Protein AF-0000000077547578 (afdb_homodimer)

Radius of gyration: 17.21 Å; Cα contacts (8 Å, |Δi|>4): 423; chains: 2; bounding box: 28×48×41 Å

Structure (mmCIF, N/CA/C/O backbone):
data_AF-0000000077547578-model_v1
#
loop_
_entity.id
_entity.type
_entity.pdbx_description
1 polymer 'Ubiquitin-related modifier 1 homolog'
#
loop_
_atom_site.group_PDB
_atom_site.id
_atom_site.type_symbol
_atom_site.label_atom_id
_atom_site.label_alt_id
_atom_site.label_comp_id
_atom_site.label_asym_id
_atom_site.label_entity_id
_atom_site.label_seq_id
_atom_site.pdbx_PDB_ins_code
_atom_site.Cartn_x
_atom_site.Cartn_y
_atom_site.Cartn_z
_atom_site.occupancy
_atom_site.B_iso_or_equiv
_atom_site.auth_seq_id
_atom_site.auth_comp_id
_atom_site.auth_asym_id
_atom_site.auth_atom_id
_atom_site.pdbx_PDB_model_num
ATOM 1 N N . MET A 1 1 ? 1.744 -12.531 -23.547 1 77.38 1 MET A N 1
ATOM 2 C CA . MET A 1 1 ? 2.514 -12.828 -22.344 1 77.38 1 MET A CA 1
ATOM 3 C C . MET A 1 1 ? 2.986 -11.547 -21.672 1 77.38 1 MET A C 1
ATOM 5 O O . MET A 1 1 ? 4.062 -11.039 -21.984 1 77.38 1 MET A O 1
ATOM 9 N N . PRO A 1 2 ? 2.086 -11.078 -20.781 1 87.62 2 PRO A N 1
ATOM 10 C CA . PRO A 1 2 ? 2.477 -9.758 -20.297 1 87.62 2 PRO A CA 1
ATOM 11 C C . PRO A 1 2 ? 3.664 -9.812 -19.328 1 87.62 2 PRO A C 1
ATOM 13 O O . PRO A 1 2 ? 3.768 -10.75 -18.531 1 87.62 2 PRO A O 1
ATOM 16 N N . ASN A 1 3 ? 4.543 -8.867 -19.453 1 95.62 3 ASN A N 1
ATOM 17 C CA . ASN A 1 3 ? 5.547 -8.562 -18.453 1 95.62 3 ASN A CA 1
ATOM 18 C C . ASN A 1 3 ? 4.961 -7.738 -17.297 1 95.62 3 ASN A C 1
ATOM 20 O O . ASN A 1 3 ? 4.406 -6.66 -17.531 1 95.62 3 ASN A O 1
ATOM 24 N N . LEU A 1 4 ? 4.949 -8.367 -16.141 1 98.44 4 LEU A N 1
ATOM 25 C CA . LEU A 1 4 ? 4.371 -7.715 -14.977 1 98.44 4 LEU A CA 1
ATOM 26 C C . LEU A 1 4 ? 5.449 -7.383 -13.945 1 98.44 4 LEU A C 1
ATOM 28 O O . LEU A 1 4 ? 6.453 -8.094 -13.844 1 98.44 4 LEU A O 1
ATOM 32 N N . ARG A 1 5 ? 5.25 -6.281 -13.328 1 98.56 5 ARG A N 1
ATOM 33 C CA . ARG A 1 5 ? 6.066 -5.926 -12.172 1 98.56 5 ARG A CA 1
ATOM 34 C C . ARG A 1 5 ? 5.309 -6.172 -10.867 1 98.56 5 ARG A C 1
ATOM 36 O O . ARG A 1 5 ? 4.246 -5.594 -10.641 1 98.56 5 ARG A O 1
ATOM 43 N N . LEU A 1 6 ? 5.824 -7.094 -9.992 1 98.81 6 LEU A N 1
ATOM 44 C CA . LEU A 1 6 ? 5.199 -7.434 -8.719 1 98.81 6 LEU A CA 1
ATOM 45 C C . LEU A 1 6 ? 5.953 -6.797 -7.559 1 98.81 6 LEU A C 1
ATOM 47 O O . LEU A 1 6 ? 7.18 -6.871 -7.492 1 98.81 6 LEU A O 1
ATOM 51 N N . LEU A 1 7 ? 5.219 -6.113 -6.727 1 98 7 LEU A N 1
ATOM 52 C CA . LEU A 1 7 ? 5.781 -5.516 -5.52 1 98 7 LEU A CA 1
ATOM 53 C C . LEU A 1 7 ? 5.207 -6.172 -4.27 1 98 7 LEU A C 1
ATOM 55 O O . LEU A 1 7 ? 3.988 -6.332 -4.148 1 98 7 LEU A O 1
ATOM 59 N N . PHE A 1 8 ? 6.09 -6.609 -3.393 1 97.44 8 PHE A N 1
ATOM 60 C CA . PHE A 1 8 ? 5.707 -7.164 -2.1 1 97.44 8 PHE A CA 1
ATOM 61 C C . PHE A 1 8 ? 6.195 -6.277 -0.962 1 97.44 8 PHE A C 1
ATOM 63 O O . PHE A 1 8 ? 7.367 -5.902 -0.917 1 97.44 8 PHE A O 1
ATOM 70 N N . SER A 1 9 ? 5.234 -5.898 -0.066 1 95.88 9 SER A N 1
ATOM 71 C CA . SER A 1 9 ? 5.562 -5.02 1.051 1 95.88 9 SER A CA 1
ATOM 72 C C . SER A 1 9 ? 4.805 -5.422 2.312 1 95.88 9 SER A C 1
ATOM 74 O O . SER A 1 9 ? 4.102 -6.43 2.324 1 95.88 9 SER A O 1
ATOM 76 N N . GLY A 1 10 ? 5.148 -4.734 3.43 1 95.81 10 GLY A N 1
ATOM 77 C CA . GLY A 1 10 ? 4.504 -5.039 4.699 1 95.81 10 GLY A CA 1
ATOM 78 C C . GLY A 1 10 ? 4.992 -6.336 5.32 1 95.81 10 GLY A C 1
ATOM 79 O O . GLY A 1 10 ? 4.273 -6.969 6.09 1 95.81 10 GLY A O 1
ATOM 80 N N . GLY A 1 11 ? 6.074 -6.785 4.832 1 93.94 11 GLY A N 1
ATOM 81 C CA . GLY A 1 11 ? 6.648 -8.023 5.336 1 93.94 11 GLY A CA 1
ATOM 82 C C . GLY A 1 11 ? 6.355 -9.227 4.461 1 93.94 11 GLY A C 1
ATOM 83 O O . GLY A 1 11 ? 6.922 -10.297 4.66 1 93.94 11 GLY A O 1
ATOM 84 N N . SER A 1 12 ? 5.523 -9.086 3.443 1 94.75 12 SER A N 1
ATOM 85 C CA . SER A 1 12 ? 5.156 -10.211 2.588 1 94.75 12 SER A CA 1
ATOM 86 C C . SER A 1 12 ? 6.324 -10.648 1.714 1 94.75 12 SER A C 1
ATOM 88 O O . SER A 1 12 ? 6.352 -11.781 1.226 1 94.75 12 SER A O 1
ATOM 90 N N . GLU A 1 13 ? 7.301 -9.797 1.524 1 95.88 13 GLU A N 1
ATOM 91 C CA . GLU A 1 13 ? 8.453 -10.117 0.684 1 95.88 13 GLU A CA 1
ATOM 92 C C . GLU A 1 13 ? 9.219 -11.312 1.237 1 95.88 13 GLU A C 1
ATOM 94 O O . GLU A 1 13 ? 9.906 -12.016 0.491 1 95.88 13 GLU A O 1
ATOM 99 N N . ALA A 1 14 ? 9.102 -11.547 2.564 1 94.19 14 ALA A N 1
ATOM 100 C CA . ALA A 1 14 ? 9.805 -12.656 3.201 1 94.19 14 ALA A CA 1
ATOM 101 C C . ALA A 1 14 ? 9.359 -13.992 2.609 1 94.19 14 ALA A C 1
ATOM 103 O O . ALA A 1 14 ? 10.125 -14.961 2.605 1 94.19 14 ALA A O 1
ATOM 104 N N . LEU A 1 15 ? 8.148 -14 2.057 1 95.56 15 LEU A N 1
ATOM 105 C CA . LEU A 1 15 ? 7.605 -15.227 1.475 1 95.56 15 LEU A CA 1
ATOM 106 C C . LEU A 1 15 ? 8.164 -15.453 0.074 1 95.56 15 LEU A C 1
ATOM 108 O O . LEU A 1 15 ? 8.062 -16.562 -0.463 1 95.56 15 LEU A O 1
ATOM 112 N N . PHE A 1 16 ? 8.727 -14.367 -0.496 1 96.88 16 PHE A N 1
ATOM 113 C CA . PHE A 1 16 ? 9.07 -14.422 -1.912 1 96.88 16 PHE A CA 1
ATOM 114 C C . PHE A 1 16 ? 10.539 -14.07 -2.123 1 96.88 16 PHE A C 1
ATOM 116 O O . PHE A 1 16 ? 10.875 -13.266 -2.996 1 96.88 16 PHE A O 1
ATOM 123 N N . GLY A 1 17 ? 11.383 -14.711 -1.337 1 94.69 17 GLY A N 1
ATOM 124 C CA . GLY A 1 17 ? 12.828 -14.594 -1.478 1 94.69 17 GLY A CA 1
ATOM 125 C C . GLY A 1 17 ? 13.383 -13.312 -0.892 1 94.69 17 GLY A C 1
ATOM 126 O O . GLY A 1 17 ? 14.461 -12.867 -1.274 1 94.69 17 GLY A O 1
ATOM 127 N N . ASP A 1 18 ? 12.633 -12.609 -0.078 1 93.94 18 ASP A N 1
ATOM 128 C CA . ASP A 1 18 ? 12.992 -11.359 0.584 1 93.94 18 ASP A CA 1
ATOM 129 C C . ASP A 1 18 ? 13.273 -10.258 -0.437 1 93.94 18 ASP A C 1
ATOM 131 O O . ASP A 1 18 ? 14.148 -9.414 -0.223 1 93.94 18 ASP A O 1
ATOM 135 N N . LYS A 1 19 ? 12.695 -10.445 -1.551 1 95.38 19 LYS A N 1
ATOM 136 C CA . LYS A 1 19 ? 12.781 -9.438 -2.605 1 95.38 19 LYS A CA 1
ATOM 137 C C . LYS A 1 19 ? 11.508 -8.602 -2.672 1 95.38 19 LYS A C 1
ATOM 139 O O . LYS A 1 19 ? 10.398 -9.148 -2.707 1 95.38 19 LYS A O 1
ATOM 144 N N . LYS A 1 20 ? 11.68 -7.344 -2.746 1 95.56 20 LYS A N 1
ATOM 145 C CA . LYS A 1 20 ? 10.539 -6.434 -2.768 1 95.56 20 LYS A CA 1
ATOM 146 C C . LYS A 1 20 ? 9.898 -6.383 -4.152 1 95.56 20 LYS A C 1
ATOM 148 O O . LYS A 1 20 ? 8.711 -6.086 -4.289 1 95.56 20 LYS A O 1
ATOM 153 N N . GLU A 1 21 ? 10.742 -6.672 -5.164 1 98 21 GLU A N 1
ATOM 154 C CA . GLU A 1 21 ? 10.266 -6.516 -6.531 1 98 21 GLU A CA 1
ATOM 155 C C . GLU A 1 21 ? 10.602 -7.738 -7.379 1 98 21 GLU A C 1
ATOM 157 O O . GLU A 1 21 ? 11.703 -8.281 -7.277 1 98 21 GLU A O 1
ATOM 162 N N . HIS A 1 22 ? 9.648 -8.156 -8.195 1 98.25 22 HIS A N 1
ATOM 163 C CA . HIS A 1 22 ? 9.828 -9.211 -9.195 1 98.25 22 HIS A CA 1
ATOM 164 C C . HIS A 1 22 ? 9.289 -8.781 -10.555 1 98.25 22 HIS A C 1
ATOM 166 O O . HIS A 1 22 ? 8.148 -8.328 -10.656 1 98.25 22 HIS A 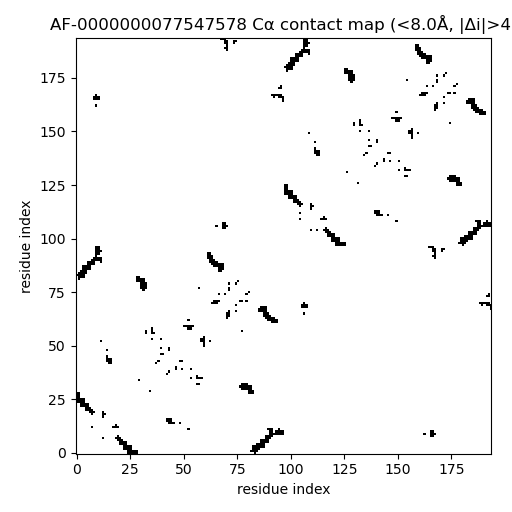O 1
ATOM 172 N N . VAL A 1 23 ? 10.125 -8.859 -11.562 1 97.94 23 VAL A N 1
ATOM 173 C CA . VAL A 1 23 ? 9.641 -8.711 -12.93 1 97.94 23 VAL A CA 1
ATOM 174 C C . VAL A 1 23 ? 9.406 -10.086 -13.547 1 97.94 23 VAL A C 1
ATOM 176 O O . VAL A 1 23 ? 10.328 -10.906 -13.617 1 97.94 23 VAL A O 1
ATOM 179 N N . VAL A 1 24 ? 8.188 -10.297 -13.945 1 97.56 24 VAL A N 1
ATOM 180 C CA . VAL A 1 24 ? 7.848 -11.641 -14.398 1 97.56 24 VAL A CA 1
ATOM 181 C C . VAL A 1 24 ? 7.141 -11.57 -15.75 1 97.56 24 VAL A C 1
ATOM 183 O O . VAL A 1 24 ? 6.594 -10.523 -16.109 1 97.56 24 VAL A O 1
ATOM 186 N N . ASN A 1 25 ? 7.234 -12.664 -16.422 1 96 25 ASN A N 1
ATOM 187 C CA . ASN A 1 25 ? 6.512 -12.875 -17.672 1 96 25 ASN A CA 1
ATOM 188 C C . ASN A 1 25 ? 5.531 -14.039 -17.562 1 96 25 ASN A C 1
ATOM 190 O O . ASN A 1 25 ? 5.926 -15.164 -17.25 1 96 25 ASN A O 1
ATOM 194 N N . ILE A 1 26 ? 4.277 -13.695 -17.734 1 95.12 26 ILE A N 1
ATOM 195 C CA . ILE A 1 26 ? 3.268 -14.742 -17.594 1 95.12 26 ILE A CA 1
ATOM 196 C C . ILE A 1 26 ? 2.521 -14.922 -18.906 1 95.12 26 ILE A C 1
ATOM 198 O O . ILE A 1 26 ? 2.084 -13.945 -19.516 1 95.12 26 ILE A O 1
ATOM 202 N N . ASP A 1 27 ? 2.316 -16.078 -19.266 1 89.19 27 ASP A N 1
ATOM 203 C CA . ASP A 1 27 ? 1.748 -16.391 -20.578 1 89.19 27 ASP A CA 1
ATOM 204 C C . ASP A 1 27 ? 0.238 -16.172 -20.578 1 89.19 27 ASP A C 1
ATOM 206 O O . ASP A 1 27 ? -0.447 -16.469 -19.609 1 89.19 27 ASP A O 1
ATOM 210 N N . GLY A 1 28 ? -0.283 -15.633 -21.672 1 89.38 28 GLY A N 1
ATOM 211 C CA . GLY A 1 28 ? -1.712 -15.586 -21.953 1 89.38 28 GLY A CA 1
ATOM 212 C C . GLY A 1 28 ? -2.398 -14.383 -21.328 1 89.38 28 GLY A C 1
ATOM 213 O O . GLY A 1 28 ? -1.747 -13.391 -21 1 89.38 28 GLY A O 1
ATOM 214 N N . ASN A 1 29 ? -3.73 -14.414 -21.453 1 92.19 29 ASN A N 1
ATOM 215 C CA . ASN A 1 29 ? -4.574 -13.453 -20.75 1 92.19 29 ASN A CA 1
ATOM 216 C C . ASN A 1 29 ? -4.691 -13.797 -19.266 1 92.19 29 ASN A C 1
ATOM 218 O O . ASN A 1 29 ? -5.254 -14.836 -18.906 1 92.19 29 ASN A O 1
ATOM 222 N N . VAL A 1 30 ? -4.191 -12.914 -18.484 1 96.44 30 VAL A N 1
ATOM 223 C CA . VAL A 1 30 ? -4.035 -13.219 -17.062 1 96.44 30 VAL A CA 1
ATOM 224 C C . VAL A 1 30 ? -4.867 -12.242 -16.234 1 96.44 30 VAL A C 1
ATOM 226 O O . VAL A 1 30 ? -4.887 -11.039 -16.516 1 96.44 30 VAL A O 1
ATOM 229 N N . THR A 1 31 ? -5.613 -12.781 -15.266 1 98.25 31 THR A N 1
ATOM 230 C CA . THR A 1 31 ? -6.324 -11.969 -14.289 1 98.25 31 THR A CA 1
ATOM 231 C C . THR A 1 31 ? -5.566 -11.93 -12.961 1 98.25 31 THR A C 1
ATOM 233 O O . THR A 1 31 ? -4.578 -12.648 -12.789 1 98.25 31 THR A O 1
ATOM 236 N N . VAL A 1 32 ? -6.039 -11.117 -12.078 1 98.56 32 VAL A N 1
ATOM 237 C CA . VAL A 1 32 ? -5.449 -11.094 -10.742 1 98.56 32 VAL A CA 1
ATOM 238 C C . VAL A 1 32 ? -5.562 -12.477 -10.102 1 98.56 32 VAL A C 1
ATOM 240 O O . VAL A 1 32 ? -4.633 -12.938 -9.438 1 98.56 32 VAL A O 1
ATOM 243 N N . LYS A 1 33 ? -6.719 -13.094 -10.344 1 98.31 33 LYS A N 1
ATOM 244 C CA . LYS A 1 33 ? -6.902 -14.453 -9.836 1 98.31 33 LYS A CA 1
ATOM 245 C C . LYS A 1 33 ? -5.812 -15.391 -10.359 1 98.31 33 LYS A C 1
ATOM 247 O O . LYS A 1 33 ? -5.191 -16.125 -9.586 1 98.31 33 LYS A O 1
ATOM 252 N N . ASP A 1 34 ? -5.586 -15.352 -11.664 1 97.88 34 ASP A N 1
ATOM 253 C CA . ASP A 1 34 ? -4.551 -16.172 -12.281 1 97.88 34 ASP A CA 1
ATOM 254 C C . ASP A 1 34 ? -3.172 -15.836 -11.719 1 97.88 34 ASP A C 1
ATOM 256 O O . ASP A 1 34 ? -2.35 -16.734 -11.5 1 97.88 34 ASP A O 1
ATOM 260 N N . LEU A 1 35 ? -2.918 -14.578 -11.508 1 98.44 35 LEU A N 1
ATOM 261 C CA . LEU A 1 35 ? -1.628 -14.133 -10.992 1 98.44 35 LEU A CA 1
ATOM 262 C C . LEU A 1 35 ? -1.385 -14.672 -9.594 1 98.44 35 LEU A C 1
ATOM 264 O O . LEU A 1 35 ? -0.285 -15.133 -9.281 1 98.44 35 LEU A O 1
ATOM 268 N N . ILE A 1 36 ? -2.398 -14.578 -8.734 1 98.44 36 ILE A N 1
ATOM 269 C CA . ILE A 1 36 ? -2.258 -15.055 -7.363 1 98.44 36 ILE A CA 1
ATOM 270 C C . ILE A 1 36 ? -1.881 -16.531 -7.371 1 98.44 36 ILE A C 1
ATOM 272 O O . ILE A 1 36 ? -0.947 -16.953 -6.68 1 98.44 36 ILE A O 1
ATOM 276 N N . ARG A 1 37 ? -2.551 -17.281 -8.211 1 97.06 37 ARG A N 1
ATOM 277 C CA . ARG A 1 37 ? -2.217 -18.688 -8.344 1 97.06 37 ARG A CA 1
ATOM 278 C C . ARG A 1 37 ? -0.792 -18.875 -8.859 1 97.06 37 ARG A C 1
ATOM 280 O O . ARG A 1 37 ? -0.037 -19.688 -8.328 1 97.06 37 ARG A O 1
ATOM 287 N N . TRP A 1 38 ? -0.456 -18.141 -9.867 1 97.44 38 TRP A N 1
ATOM 288 C C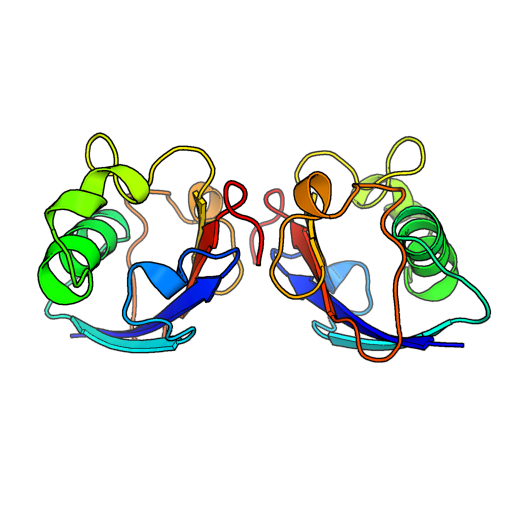A . TRP A 1 38 ? 0.868 -18.234 -10.469 1 97.44 38 TRP A CA 1
ATOM 289 C C . TRP A 1 38 ? 1.956 -17.922 -9.445 1 97.44 38 TRP A C 1
ATOM 291 O O . TRP A 1 38 ? 2.977 -18.609 -9.383 1 97.44 38 TRP A O 1
ATOM 301 N N . VAL A 1 39 ? 1.785 -16.906 -8.625 1 97.81 39 VAL A N 1
ATOM 302 C CA . VAL A 1 39 ? 2.736 -16.469 -7.609 1 97.81 39 VAL A CA 1
ATOM 303 C C . VAL A 1 39 ? 2.982 -17.594 -6.609 1 97.81 39 VAL A C 1
ATOM 305 O O . VAL A 1 39 ? 4.129 -17.891 -6.27 1 97.81 39 VAL A O 1
ATOM 308 N N . VAL A 1 40 ? 1.896 -18.188 -6.184 1 97.38 40 VAL A N 1
ATOM 309 C CA . VAL A 1 40 ? 2.012 -19.297 -5.242 1 97.38 40 VAL A CA 1
ATOM 310 C C . VAL A 1 40 ? 2.777 -20.453 -5.887 1 97.38 40 VAL A C 1
ATOM 312 O O . VAL A 1 40 ? 3.678 -21.031 -5.273 1 97.38 40 VAL A O 1
ATOM 315 N N . ASP A 1 41 ? 2.568 -20.672 -7.16 1 96.69 41 ASP A N 1
ATOM 316 C CA . ASP A 1 41 ? 3.135 -21.828 -7.852 1 96.69 41 ASP A CA 1
ATOM 317 C C . ASP A 1 41 ? 4.594 -21.594 -8.227 1 96.69 41 ASP A C 1
ATOM 319 O O . ASP A 1 41 ? 5.398 -22.516 -8.25 1 96.69 41 ASP A O 1
ATOM 323 N N . ASN A 1 42 ? 4.945 -20.312 -8.414 1 96.62 42 ASN A N 1
ATOM 324 C CA . ASN A 1 42 ? 6.227 -20.094 -9.086 1 96.62 42 ASN A CA 1
ATOM 325 C C . ASN A 1 42 ? 7.184 -19.297 -8.211 1 96.62 42 ASN A C 1
ATOM 327 O O . ASN A 1 42 ? 8.398 -19.422 -8.336 1 96.62 42 ASN A O 1
ATOM 331 N N . LEU A 1 43 ? 6.656 -18.5 -7.309 1 96.75 43 LEU A N 1
ATOM 332 C CA . LEU A 1 43 ? 7.539 -17.578 -6.598 1 96.75 43 LEU A CA 1
ATOM 333 C C . LEU A 1 43 ? 7.668 -17.969 -5.129 1 96.75 43 LEU A C 1
ATOM 335 O O . LEU A 1 43 ? 8.688 -17.688 -4.492 1 96.75 43 LEU A O 1
ATOM 339 N N . LEU A 1 44 ? 6.598 -18.516 -4.59 1 96.69 44 LEU A N 1
ATOM 340 C CA . LEU A 1 44 ? 6.645 -18.906 -3.186 1 96.69 44 LEU A CA 1
ATOM 341 C C . LEU A 1 44 ? 7.695 -19.984 -2.961 1 96.69 44 LEU A C 1
ATOM 343 O O . LEU A 1 44 ? 7.617 -21.062 -3.555 1 96.69 44 LEU A O 1
ATOM 347 N N . GLU A 1 45 ? 8.664 -19.688 -2.184 1 92.88 45 GLU A N 1
ATOM 348 C CA . GLU A 1 45 ? 9.797 -20.594 -2.021 1 92.88 45 GLU A CA 1
ATOM 349 C C . GLU A 1 45 ? 9.422 -21.828 -1.2 1 92.88 45 GLU A C 1
ATOM 351 O O . GLU A 1 45 ? 9.812 -22.938 -1.53 1 92.88 45 GLU A O 1
ATOM 356 N N . ASP A 1 46 ? 8.766 -21.672 -0.156 1 96.06 46 ASP A N 1
ATOM 357 C CA . ASP A 1 46 ? 8.281 -22.734 0.715 1 96.06 46 ASP A CA 1
ATOM 358 C C . ASP A 1 46 ? 6.77 -22.906 0.608 1 96.06 46 ASP A C 1
ATOM 360 O O . ASP A 1 46 ? 6.016 -22.125 1.206 1 96.06 46 ASP A O 1
ATOM 364 N N . LYS A 1 47 ? 6.359 -23.906 -0.121 1 95.38 47 LYS A N 1
ATOM 365 C CA . LYS A 1 47 ? 4.949 -24.125 -0.44 1 95.38 47 LYS A CA 1
ATOM 366 C C . LYS A 1 47 ? 4.125 -24.344 0.826 1 95.38 47 LYS A C 1
ATOM 368 O O . LYS A 1 47 ? 2.922 -24.078 0.839 1 95.38 47 LYS A O 1
ATOM 373 N N . SER A 1 48 ? 4.723 -24.781 1.882 1 96.75 48 SER A N 1
ATOM 374 C CA . SER A 1 48 ? 4.016 -24.984 3.141 1 96.75 48 SER A CA 1
ATOM 375 C C . SER A 1 48 ? 3.545 -23.656 3.73 1 96.75 48 SER A C 1
ATOM 377 O O . SER A 1 48 ? 2.68 -23.641 4.609 1 96.75 48 SER A O 1
ATOM 379 N N . ARG A 1 49 ? 4.059 -22.594 3.23 1 96.5 49 ARG A N 1
ATOM 380 C CA . ARG A 1 49 ? 3.713 -21.266 3.738 1 96.5 49 ARG A CA 1
ATOM 381 C C . ARG A 1 49 ? 2.646 -20.609 2.867 1 96.5 49 ARG A C 1
ATOM 383 O O . ARG A 1 49 ? 2.277 -19.453 3.092 1 96.5 49 ARG A O 1
ATOM 390 N N . ALA A 1 50 ? 2.094 -21.312 1.878 1 97 50 ALA A N 1
ATOM 391 C CA . ALA A 1 50 ? 1.081 -20.781 0.961 1 97 50 ALA A CA 1
ATOM 392 C C . ALA A 1 50 ? -0.102 -20.203 1.727 1 97 50 ALA A C 1
ATOM 394 O O . ALA A 1 50 ? -0.616 -19.141 1.367 1 97 50 ALA A O 1
ATOM 395 N N . PRO A 1 51 ? -0.538 -20.812 2.918 1 96.81 51 PRO A N 1
ATOM 396 C CA . PRO A 1 51 ? -1.692 -20.281 3.645 1 96.81 51 PRO A CA 1
ATOM 397 C C . PRO A 1 51 ? -1.429 -18.906 4.242 1 96.81 51 PRO A C 1
ATOM 399 O O . PRO A 1 51 ? -2.367 -18.219 4.652 1 96.81 51 PRO A O 1
ATOM 402 N N . LEU A 1 52 ? -0.224 -18.453 4.328 1 95.69 52 LEU A N 1
ATOM 403 C CA . LEU A 1 52 ? 0.111 -17.141 4.844 1 95.69 52 LEU A CA 1
ATOM 404 C C . LEU A 1 52 ? -0.145 -16.062 3.791 1 95.69 52 LEU A C 1
ATOM 406 O O . LEU A 1 52 ? -0.185 -14.875 4.109 1 95.69 52 LEU A O 1
ATOM 410 N N . PHE A 1 53 ? -0.333 -16.547 2.537 1 97.44 53 PHE A N 1
ATOM 411 C CA . PHE A 1 53 ? -0.511 -15.602 1.437 1 97.44 53 PHE A CA 1
ATOM 412 C C . PHE A 1 53 ? -1.885 -15.766 0.798 1 97.44 53 PHE A C 1
ATOM 414 O O . PHE A 1 53 ? -2.568 -14.781 0.514 1 97.44 53 PHE A O 1
ATOM 421 N N . GLU A 1 54 ? -2.258 -16.984 0.615 1 97.81 54 GLU A N 1
ATOM 422 C CA . GLU A 1 54 ? -3.443 -17.281 -0.182 1 97.81 54 GLU A CA 1
ATOM 423 C C . GLU A 1 54 ? -4.477 -18.047 0.637 1 97.81 54 GLU A C 1
ATOM 425 O O . GLU A 1 54 ? -4.129 -18.938 1.422 1 97.81 54 GLU A O 1
ATOM 430 N N . ASP A 1 55 ? -5.734 -17.688 0.5 1 97.12 55 ASP A N 1
ATOM 431 C CA . ASP A 1 55 ? -6.871 -18.375 1.115 1 97.12 55 ASP A CA 1
ATOM 432 C C . ASP A 1 55 ? -8.07 -18.391 0.171 1 97.12 55 ASP A C 1
ATOM 434 O O . ASP A 1 55 ? -8.531 -17.344 -0.283 1 97.12 55 ASP A O 1
ATOM 438 N N . ASN A 1 56 ? -8.531 -19.656 -0.167 1 96 56 ASN A N 1
ATOM 439 C CA . ASN A 1 56 ? -9.727 -19.859 -0.975 1 96 56 ASN A CA 1
ATOM 440 C C . ASN A 1 56 ? -9.602 -19.188 -2.338 1 96 56 ASN A C 1
ATOM 442 O O . ASN A 1 56 ? -10.516 -18.484 -2.77 1 96 56 ASN A O 1
ATOM 446 N N . GLY A 1 57 ? -8.484 -19.359 -2.914 1 95.56 57 GLY A N 1
ATOM 447 C CA . GLY A 1 57 ? -8.273 -18.922 -4.281 1 95.56 57 GLY A CA 1
ATO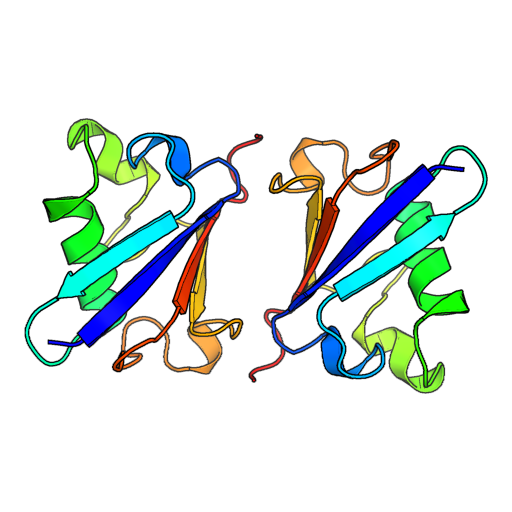M 448 C C . GLY A 1 57 ? -7.945 -17.438 -4.391 1 95.56 57 GLY A C 1
ATOM 449 O O . GLY A 1 57 ? -7.848 -16.891 -5.492 1 95.56 57 GLY A O 1
ATOM 450 N N . THR A 1 58 ? -7.875 -16.75 -3.275 1 97.94 58 THR A N 1
ATOM 451 C CA . THR A 1 58 ? -7.504 -15.336 -3.248 1 97.94 58 THR A CA 1
ATOM 452 C C . THR A 1 58 ? -6.52 -15.062 -2.115 1 97.94 58 THR A C 1
ATOM 454 O O . THR A 1 58 ? -6.141 -15.977 -1.377 1 97.94 58 THR A O 1
ATOM 457 N N . VAL A 1 59 ? -6.02 -13.828 -2.045 1 98.12 59 VAL A N 1
ATOM 458 C CA . VAL A 1 59 ? -5.105 -13.484 -0.964 1 98.12 59 VAL A CA 1
ATOM 459 C C . VAL A 1 59 ? -5.836 -13.547 0.375 1 98.12 59 VAL A C 1
ATOM 461 O O . VAL A 1 59 ? -7.047 -13.328 0.438 1 98.12 59 VAL A O 1
ATOM 464 N N . ARG A 1 60 ? -5.07 -13.883 1.372 1 97 60 ARG A N 1
ATOM 465 C CA . ARG A 1 60 ? -5.668 -13.914 2.703 1 97 60 ARG A CA 1
ATOM 466 C C . ARG A 1 60 ? -6.051 -12.508 3.164 1 97 60 ARG A C 1
ATOM 468 O O . ARG A 1 60 ? -5.434 -11.523 2.746 1 97 60 ARG A O 1
ATOM 475 N N . PRO A 1 61 ? -7.074 -12.438 4.082 1 95.5 61 PRO A N 1
ATOM 476 C CA . PRO A 1 61 ? -7.359 -11.141 4.703 1 95.5 61 PRO A CA 1
ATOM 477 C C . PRO A 1 61 ? -6.113 -10.484 5.289 1 95.5 61 PRO A C 1
ATOM 479 O O . PRO A 1 61 ? -5.262 -11.164 5.867 1 95.5 61 PRO A O 1
ATOM 482 N N . GLY A 1 62 ? -5.992 -9.227 5.09 1 95.69 62 GLY A N 1
ATOM 483 C CA . GLY A 1 62 ? -4.848 -8.484 5.582 1 95.69 62 GLY A CA 1
ATOM 484 C C . GLY A 1 62 ? -3.826 -8.172 4.504 1 95.69 62 GLY A C 1
ATOM 485 O O . GLY A 1 62 ? -2.885 -7.414 4.734 1 95.69 62 GLY A O 1
ATOM 486 N N . ILE A 1 63 ? -3.996 -8.758 3.395 1 97.38 63 ILE A N 1
ATOM 487 C CA . ILE A 1 63 ? -3.156 -8.422 2.25 1 97.38 63 ILE A CA 1
ATOM 488 C C . ILE A 1 63 ? -3.947 -7.566 1.263 1 97.38 63 ILE A C 1
ATOM 490 O O . ILE A 1 63 ? -4.953 -8.016 0.71 1 97.38 63 ILE A O 1
ATOM 494 N N . LEU A 1 64 ? -3.475 -6.348 1.061 1 97 64 LEU A N 1
ATOM 495 C CA . LEU A 1 64 ? -4.055 -5.438 0.079 1 97 64 LEU A CA 1
ATOM 496 C C . LEU A 1 64 ? -3.43 -5.648 -1.296 1 97 64 LEU A C 1
ATOM 498 O O . LEU A 1 64 ? -2.217 -5.832 -1.409 1 97 64 LEU A O 1
ATOM 502 N N . VAL A 1 65 ? -4.258 -5.594 -2.312 1 98.06 65 VAL A N 1
ATOM 503 C CA . VAL A 1 65 ? -3.781 -5.738 -3.684 1 98.06 65 VAL A CA 1
ATOM 504 C C . VAL A 1 65 ? -4.09 -4.469 -4.477 1 98.06 65 VAL A C 1
ATOM 506 O O . VAL A 1 65 ? -5.223 -3.982 -4.461 1 98.06 65 VAL A O 1
ATOM 509 N N . MET A 1 66 ? -3.082 -3.928 -5.09 1 97.81 66 MET A N 1
ATOM 510 C CA . MET A 1 66 ? -3.229 -2.748 -5.938 1 97.81 66 MET A CA 1
ATOM 511 C C . MET A 1 66 ? -2.758 -3.037 -7.359 1 97.81 66 MET A C 1
ATOM 513 O O . MET A 1 66 ? -1.725 -3.68 -7.559 1 97.81 66 MET A O 1
ATOM 517 N N . VAL A 1 67 ? -3.514 -2.66 -8.344 1 97.88 67 VAL A N 1
ATOM 518 C CA . VAL A 1 67 ? -3.113 -2.725 -9.742 1 97.88 67 VAL A CA 1
ATOM 519 C C . VAL A 1 67 ? -2.854 -1.316 -10.273 1 97.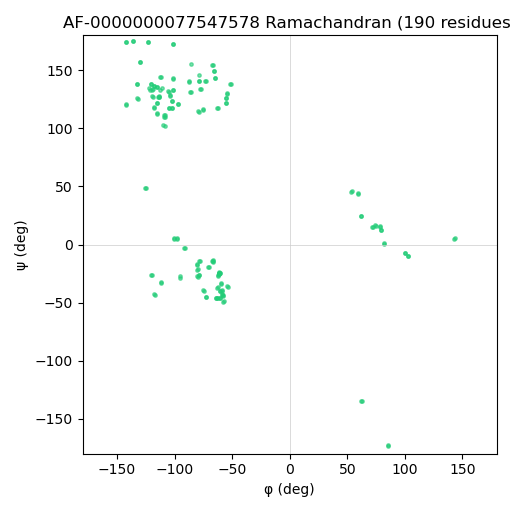88 67 VAL A C 1
ATOM 521 O O . VAL A 1 67 ? -3.781 -0.518 -10.414 1 97.88 67 VAL A O 1
ATOM 524 N N . ASN A 1 68 ? -1.6 -0.972 -10.531 1 96.19 68 ASN A N 1
ATOM 525 C CA . ASN A 1 68 ? -1.169 0.36 -10.945 1 96.19 68 ASN A CA 1
ATOM 526 C C . ASN A 1 68 ? -1.644 1.43 -9.969 1 96.19 68 ASN A C 1
ATOM 528 O O . ASN A 1 68 ? -2.225 2.438 -10.375 1 96.19 68 ASN A O 1
ATOM 532 N N . ASP A 1 69 ? -1.447 1.104 -8.688 1 94.5 69 ASP A N 1
ATOM 533 C CA . ASP A 1 69 ? -1.69 2.02 -7.578 1 94.5 69 ASP A CA 1
ATOM 534 C C . ASP A 1 69 ? -3.188 2.24 -7.367 1 94.5 69 ASP A C 1
ATOM 536 O O . ASP A 1 69 ? -3.596 3.26 -6.805 1 94.5 69 ASP A O 1
ATOM 540 N N . VAL A 1 70 ? -4.004 1.367 -7.977 1 95.31 70 VAL A N 1
ATOM 541 C CA . VAL A 1 70 ? -5.445 1.402 -7.762 1 95.31 70 VAL A CA 1
ATOM 542 C C . VAL A 1 70 ? -5.898 0.119 -7.066 1 95.31 70 VAL A C 1
ATOM 544 O O . VAL A 1 70 ? -5.469 -0.977 -7.438 1 95.31 70 VAL A O 1
ATOM 547 N N . ASP A 1 71 ? -6.777 0.253 -6.027 1 97.06 71 ASP A N 1
ATOM 548 C CA . ASP A 1 71 ? -7.324 -0.915 -5.344 1 97.06 71 ASP A CA 1
ATOM 549 C C . ASP A 1 71 ? -7.98 -1.874 -6.34 1 97.06 71 ASP A C 1
ATOM 551 O O . ASP A 1 71 ? -8.805 -1.461 -7.16 1 97.06 71 ASP A O 1
ATOM 555 N N . TRP A 1 72 ? -7.621 -3.148 -6.25 1 97.25 72 TRP A N 1
ATOM 556 C CA . TRP A 1 72 ? -8.125 -4.121 -7.215 1 97.25 72 TRP A CA 1
ATOM 557 C C . TRP A 1 72 ? -9.641 -4.234 -7.137 1 97.25 72 TRP A C 1
ATOM 559 O O . TRP A 1 72 ? -10.289 -4.602 -8.117 1 97.25 72 TRP A O 1
ATOM 569 N N . GLU A 1 73 ? -10.242 -3.939 -6 1 95.69 73 GLU A N 1
ATOM 570 C CA . GLU A 1 73 ? -11.695 -3.957 -5.883 1 95.69 73 GLU A CA 1
ATOM 571 C C . GLU A 1 73 ? -12.344 -2.977 -6.855 1 95.69 73 GLU A C 1
ATOM 573 O O . GLU A 1 73 ? -13.453 -3.215 -7.344 1 95.69 73 GLU A O 1
ATOM 578 N N . ILE A 1 74 ? -11.703 -1.928 -7.09 1 95.56 74 ILE A N 1
ATOM 579 C CA . ILE A 1 74 ? -12.195 -0.9 -7.996 1 95.56 74 ILE A CA 1
ATOM 580 C C . ILE A 1 74 ? -12.047 -1.368 -9.445 1 95.56 74 ILE A C 1
ATOM 582 O O . ILE A 1 74 ? -12.906 -1.11 -10.281 1 95.56 74 ILE A O 1
ATOM 586 N N . THR A 1 75 ? -10.898 -2.039 -9.758 1 95.75 75 THR A N 1
ATOM 587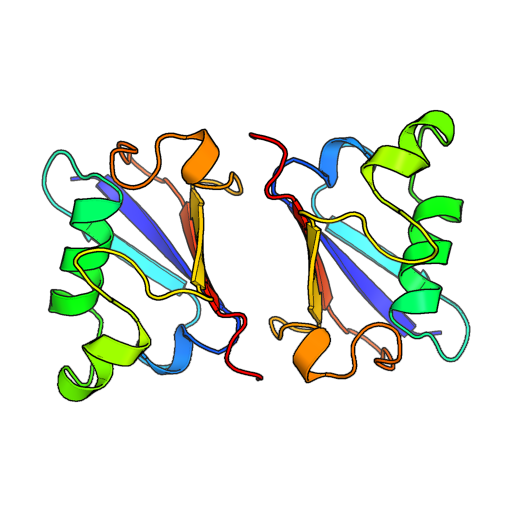 C CA . THR A 1 75 ? -10.594 -2.418 -11.133 1 95.75 75 THR A CA 1
ATOM 588 C C . THR A 1 75 ? -11.359 -3.672 -11.531 1 95.75 75 THR A C 1
ATOM 590 O O . THR A 1 75 ? -11.492 -3.975 -12.719 1 95.75 75 THR A O 1
ATOM 593 N N . GLY A 1 76 ? -11.797 -4.461 -10.547 1 96.25 76 GLY A N 1
ATOM 594 C CA . GLY A 1 76 ? -12.539 -5.664 -10.891 1 96.25 76 GLY A CA 1
ATOM 595 C C . GLY A 1 76 ? -12.227 -6.836 -9.977 1 96.25 76 GLY A C 1
ATOM 596 O O . GLY A 1 76 ? -12.664 -7.961 -10.234 1 96.25 76 GLY A O 1
ATOM 597 N N . GLY A 1 77 ? -11.445 -6.613 -8.977 1 97.25 77 GLY A N 1
ATOM 598 C CA . GLY A 1 77 ? -11.102 -7.684 -8.047 1 97.25 77 GLY A CA 1
ATOM 599 C C . GLY A 1 77 ? -10.344 -8.82 -8.711 1 97.25 77 GLY A C 1
ATOM 600 O O . GLY A 1 77 ? -9.391 -8.586 -9.453 1 97.25 77 GLY A O 1
ATOM 601 N N . LEU A 1 78 ? -10.75 -10.023 -8.406 1 98.19 78 LEU A N 1
ATOM 602 C CA . LEU A 1 78 ? -10.125 -11.234 -8.93 1 98.19 78 LEU A CA 1
ATOM 603 C C . LEU A 1 78 ? -10.227 -11.281 -10.445 1 98.19 78 LEU A C 1
ATOM 605 O O . LEU A 1 78 ? -9.359 -11.852 -11.109 1 98.19 78 LEU A O 1
ATOM 609 N N . SER A 1 79 ? -11.195 -10.609 -11.016 1 98.31 79 SER A N 1
ATOM 610 C CA . SER A 1 79 ? -11.453 -10.688 -12.453 1 98.31 79 SER A CA 1
ATOM 611 C C . SER A 1 79 ? -10.688 -9.602 -13.203 1 98.31 79 SER A C 1
ATOM 613 O O . SER A 1 79 ? -10.727 -9.547 -14.438 1 98.31 79 SER A O 1
ATOM 615 N N . THR A 1 80 ? -10 -8.766 -12.5 1 98.06 80 THR A N 1
ATOM 616 C CA . THR A 1 80 ? -9.227 -7.715 -13.156 1 98.06 80 THR A CA 1
ATOM 617 C C . THR A 1 80 ? -8.266 -8.312 -14.18 1 98.06 80 THR A C 1
ATOM 619 O O . THR A 1 80 ? -7.41 -9.133 -13.828 1 98.06 80 THR A O 1
ATOM 622 N N . ALA A 1 81 ? -8.406 -7.883 -15.438 1 98.12 81 ALA A N 1
ATOM 623 C CA . ALA A 1 81 ? -7.477 -8.297 -16.484 1 98.12 81 ALA A CA 1
ATOM 624 C C . ALA A 1 81 ? -6.164 -7.523 -16.391 1 98.12 81 ALA A C 1
ATOM 626 O O . ALA A 1 81 ? -6.168 -6.305 -16.188 1 98.12 81 ALA A O 1
ATOM 627 N N . LEU A 1 82 ? -5.109 -8.258 -16.484 1 98.31 82 LEU A N 1
ATOM 628 C CA . LEU A 1 82 ? -3.787 -7.645 -16.422 1 98.31 82 LEU A CA 1
ATOM 629 C C . LEU A 1 82 ? -3.182 -7.496 -17.812 1 98.31 82 LEU A C 1
ATOM 631 O O . LEU A 1 82 ? -3.406 -8.336 -18.688 1 98.31 82 LEU A O 1
ATOM 635 N N . LYS A 1 83 ? -2.488 -6.395 -17.984 1 96.94 83 LYS A N 1
ATOM 636 C CA . LYS A 1 83 ? -1.903 -6.078 -19.281 1 96.94 83 LYS A CA 1
ATOM 637 C C . LYS A 1 83 ? -0.394 -5.883 -19.172 1 96.94 83 LYS A C 1
ATOM 639 O O . LYS A 1 83 ? 0.154 -5.848 -18.062 1 96.94 83 LYS A O 1
ATOM 644 N N . GLU A 1 84 ? 0.148 -5.73 -20.312 1 96.81 84 GLU A N 1
ATOM 645 C CA . GLU A 1 84 ? 1.586 -5.508 -20.422 1 96.81 84 GLU A CA 1
ATOM 646 C C . GLU A 1 84 ? 2.021 -4.309 -19.594 1 96.81 84 GLU A C 1
ATOM 648 O O . GLU A 1 84 ? 1.409 -3.24 -19.656 1 96.81 84 GLU A O 1
ATOM 653 N N . ASN A 1 85 ? 3.021 -4.484 -18.688 1 97.06 85 ASN A N 1
ATOM 654 C CA . ASN A 1 85 ? 3.703 -3.457 -17.906 1 97.06 85 ASN A CA 1
ATOM 655 C C . ASN A 1 85 ? 2.867 -3.018 -16.703 1 97.06 85 ASN A C 1
ATOM 657 O O . ASN A 1 85 ? 3.168 -2.006 -16.062 1 97.06 85 ASN A O 1
ATOM 661 N N . ASP A 1 86 ? 1.799 -3.785 -16.391 1 98.19 86 ASP A N 1
ATOM 662 C CA . ASP A 1 86 ? 1.086 -3.484 -15.156 1 98.19 86 ASP A CA 1
ATOM 663 C C . ASP A 1 86 ? 1.97 -3.74 -13.938 1 98.19 86 ASP A C 1
ATOM 665 O O . ASP A 1 86 ? 2.799 -4.652 -13.945 1 98.19 86 ASP A O 1
ATOM 669 N N . GLU A 1 87 ? 1.833 -2.91 -12.938 1 98.25 87 GLU A N 1
ATOM 670 C CA . GLU A 1 87 ? 2.422 -3.115 -11.617 1 98.25 87 GLU A CA 1
ATOM 671 C C . GLU A 1 87 ? 1.378 -3.604 -10.617 1 98.25 87 GLU A C 1
ATOM 673 O O . GLU A 1 87 ? 0.312 -3 -10.484 1 98.25 87 GLU A O 1
ATOM 678 N N . ILE A 1 88 ? 1.605 -4.746 -9.969 1 98.62 88 ILE A N 1
ATOM 679 C CA . ILE A 1 88 ? 0.711 -5.285 -8.945 1 98.62 88 ILE A CA 1
ATOM 680 C C . ILE A 1 88 ? 1.423 -5.305 -7.598 1 98.62 88 ILE A C 1
ATOM 682 O O . ILE A 1 88 ? 2.498 -5.891 -7.465 1 98.62 88 ILE A O 1
ATOM 686 N N . SER A 1 89 ? 0.85 -4.637 -6.625 1 98.19 89 SER A N 1
ATOM 687 C CA . SER A 1 89 ? 1.41 -4.609 -5.277 1 98.19 89 SER A CA 1
ATOM 688 C C . SER A 1 89 ? 0.604 -5.484 -4.324 1 98.19 89 SER A C 1
ATOM 690 O O . SER A 1 89 ? -0.628 -5.43 -4.312 1 98.19 89 SER A O 1
ATOM 692 N N . PHE A 1 90 ? 1.269 -6.273 -3.596 1 98.25 90 PHE A N 1
ATOM 693 C CA . PHE A 1 90 ? 0.732 -7.023 -2.465 1 98.25 90 PHE A CA 1
ATOM 694 C C . PHE A 1 90 ? 1.269 -6.473 -1.148 1 98.25 90 PHE A C 1
ATOM 696 O O . PHE A 1 90 ? 2.453 -6.625 -0.843 1 98.25 90 PHE A O 1
ATOM 703 N N . ILE A 1 91 ? 0.407 -5.867 -0.378 1 97.12 91 ILE A N 1
ATOM 704 C CA . ILE A 1 91 ? 0.811 -5.18 0.844 1 97.12 91 ILE A CA 1
ATOM 705 C C . ILE A 1 91 ? 0.205 -5.887 2.057 1 97.12 91 ILE A C 1
ATOM 707 O O . ILE A 1 91 ? -1.012 -5.855 2.256 1 97.12 91 ILE A O 1
ATOM 711 N N . SER A 1 92 ? 1.03 -6.48 2.861 1 97.12 92 SER A N 1
ATOM 712 C CA . SER A 1 92 ? 0.549 -7.168 4.055 1 97.12 92 SER A CA 1
ATOM 713 C C . SER A 1 92 ? 0.418 -6.203 5.23 1 97.12 92 SER A C 1
ATOM 715 O O . SER A 1 92 ? 1.317 -5.398 5.48 1 97.12 92 SER A O 1
ATOM 717 N N . THR A 1 93 ? -0.709 -6.238 5.898 1 95.5 93 THR A N 1
ATOM 718 C CA . THR A 1 93 ? -0.896 -5.438 7.105 1 95.5 93 THR A CA 1
ATOM 719 C C . THR A 1 93 ? -0.724 -6.297 8.352 1 95.5 93 THR A C 1
ATOM 721 O O . THR A 1 93 ? -1.033 -5.859 9.461 1 95.5 93 THR A O 1
ATOM 724 N N . LEU A 1 94 ? -0.35 -7.516 8.195 1 90.12 94 LEU A N 1
ATOM 725 C CA . LEU A 1 94 ? -0.296 -8.516 9.258 1 90.12 94 LEU A CA 1
ATOM 726 C C . LEU A 1 94 ? 1.108 -8.602 9.844 1 90.12 94 LEU A C 1
ATOM 728 O O . LEU A 1 94 ? 1.291 -9.125 10.953 1 90.12 94 LEU A O 1
ATOM 732 N N . HIS A 1 95 ? 1.951 -8.305 9.023 1 77.44 95 HIS A N 1
ATOM 733 C CA . HIS A 1 95 ? 3.33 -8.484 9.461 1 77.44 95 HIS A CA 1
ATOM 734 C C . HIS A 1 95 ? 4.035 -7.148 9.633 1 77.44 95 HIS A C 1
ATOM 736 O O . HIS A 1 95 ? 3.586 -6.129 9.102 1 77.44 95 HIS A O 1
ATOM 742 N N . GLY A 1 96 ? 4.684 -7.074 10.664 1 65.44 96 GLY A N 1
ATOM 743 C CA . GLY A 1 96 ? 5.539 -5.906 10.789 1 65.44 96 GLY A CA 1
ATOM 744 C C . GLY A 1 96 ? 6.902 -6.098 10.148 1 65.44 96 GLY A C 1
ATOM 745 O O . GLY A 1 96 ? 7.23 -7.195 9.695 1 65.44 96 GLY A O 1
ATOM 746 N N . GLY A 1 97 ? 7.758 -5.137 9.672 1 51 97 GLY A N 1
ATOM 747 C CA . GLY A 1 97 ? 9.148 -5.125 9.25 1 51 97 GLY A CA 1
ATOM 748 C C . GLY A 1 97 ? 9.984 -6.188 9.938 1 51 97 GLY A C 1
ATOM 749 O O . GLY A 1 97 ? 9.586 -6.738 10.961 1 51 97 GLY A O 1
ATOM 750 N N . MET B 1 1 ? 14.57 17.906 13.312 1 76.88 1 MET B N 1
ATOM 751 C CA . MET B 1 1 ? 13.711 18.172 12.156 1 76.88 1 MET B CA 1
ATOM 752 C C . MET B 1 1 ? 13.891 17.094 11.094 1 76.88 1 MET B C 1
ATOM 754 O O . MET B 1 1 ? 14.742 17.219 10.211 1 76.88 1 MET B O 1
ATOM 758 N N . PRO B 1 2 ? 13.055 16.047 11.289 1 87.56 2 PRO B N 1
ATOM 759 C CA . PRO B 1 2 ? 13.367 14.953 10.359 1 87.56 2 PRO B CA 1
ATOM 760 C C . PRO B 1 2 ? 12.945 15.258 8.922 1 87.56 2 PRO B C 1
ATOM 762 O O . PRO B 1 2 ? 11.898 15.875 8.703 1 87.56 2 PRO B O 1
ATOM 765 N N . ASN B 1 3 ? 13.766 14.867 7.996 1 95.56 3 ASN B N 1
ATOM 766 C CA . ASN B 1 3 ? 13.398 14.773 6.59 1 95.56 3 ASN B CA 1
ATOM 767 C C . ASN B 1 3 ? 12.617 13.5 6.301 1 95.56 3 ASN B C 1
ATOM 769 O O . ASN B 1 3 ? 13.094 12.398 6.574 1 95.56 3 ASN B O 1
ATOM 773 N N . LEU B 1 4 ? 11.367 13.703 5.922 1 98.44 4 LEU B N 1
ATOM 774 C CA . LEU B 1 4 ? 10.492 12.57 5.66 1 98.44 4 LEU B CA 1
ATOM 775 C C . LEU B 1 4 ? 10.141 12.484 4.176 1 98.44 4 LEU B C 1
ATOM 777 O O . LEU B 1 4 ? 10.078 13.5 3.49 1 98.44 4 LEU B O 1
ATOM 781 N N . ARG B 1 5 ? 10.047 11.273 3.748 1 98.56 5 ARG B N 1
ATOM 782 C CA . ARG B 1 5 ? 9.516 11.008 2.414 1 98.56 5 ARG B CA 1
ATOM 783 C C . ARG B 1 5 ? 8.07 10.531 2.482 1 98.56 5 ARG B C 1
ATOM 785 O O . ARG B 1 5 ? 7.785 9.5 3.098 1 98.56 5 ARG B O 1
ATOM 792 N N . LEU B 1 6 ? 7.117 11.305 1.889 1 98.75 6 LEU B N 1
ATOM 793 C CA . LEU B 1 6 ? 5.699 10.969 1.89 1 98.75 6 LEU B CA 1
ATOM 794 C C . LEU B 1 6 ? 5.266 10.438 0.528 1 98.75 6 LEU B C 1
ATOM 796 O O . LEU B 1 6 ? 5.59 11.023 -0.505 1 98.75 6 LEU B O 1
ATOM 800 N N . LEU B 1 7 ? 4.629 9.297 0.537 1 98 7 LEU B N 1
ATOM 801 C CA . LEU B 1 7 ? 4.078 8.703 -0.676 1 98 7 LEU B CA 1
ATOM 802 C C . LEU B 1 7 ? 2.555 8.664 -0.62 1 98 7 LEU B C 1
ATOM 804 O O . LEU B 1 7 ? 1.977 8.227 0.378 1 98 7 LEU B O 1
ATOM 808 N N . PHE B 1 8 ? 1.926 9.195 -1.65 1 97.5 8 PHE B N 1
ATOM 809 C CA . PHE B 1 8 ? 0.477 9.141 -1.805 1 97.5 8 PHE B CA 1
ATOM 810 C C . PHE B 1 8 ? 0.091 8.281 -3.002 1 97.5 8 PHE B C 1
ATOM 812 O O . PHE B 1 8 ? 0.61 8.469 -4.102 1 97.5 8 PHE B O 1
ATOM 819 N N . SER B 1 9 ? -0.81 7.281 -2.752 1 96 9 SER B N 1
ATOM 820 C CA . SER B 1 9 ? -1.236 6.371 -3.807 1 96 9 SER B CA 1
ATOM 821 C C . SER B 1 9 ? -2.717 6.027 -3.676 1 96 9 SER B C 1
ATOM 823 O O . SER B 1 9 ? -3.412 6.574 -2.816 1 96 9 SER B O 1
ATOM 825 N N . GLY B 1 10 ? -3.227 5.285 -4.688 1 95.94 10 GLY B N 1
ATOM 826 C CA . GLY B 1 10 ? -4.633 4.914 -4.688 1 95.94 10 GLY B CA 1
ATOM 827 C C . GLY B 1 10 ? -5.555 6.07 -5.031 1 95.94 10 GLY B C 1
ATOM 828 O O . GLY B 1 10 ? -6.715 6.094 -4.613 1 95.94 10 GLY B O 1
ATOM 829 N N . GLY B 1 11 ? -4.984 7.066 -5.574 1 94.12 11 GLY B N 1
ATOM 830 C CA . GLY B 1 11 ? -5.762 8.234 -5.957 1 94.12 11 GLY B CA 1
ATOM 831 C C . GLY B 1 11 ? -5.66 9.375 -4.957 1 94.12 11 GLY B C 1
ATOM 832 O O . GLY B 1 11 ? -6.102 10.492 -5.234 1 94.12 11 GLY B O 1
ATOM 833 N N . SER B 1 12 ? -5.031 9.164 -3.812 1 94.88 12 SER B N 1
ATOM 834 C CA . SER B 1 12 ? -4.945 10.195 -2.783 1 94.88 12 SER B CA 1
ATOM 835 C C . SER B 1 12 ? -4.02 11.328 -3.209 1 94.88 12 SER B C 1
ATOM 837 O O . SER B 1 12 ? -4.105 12.438 -2.682 1 94.88 12 SER B O 1
ATOM 839 N N . GLU B 1 13 ? -3.158 11.086 -4.168 1 96 13 GLU B N 1
ATOM 840 C CA . GLU B 1 13 ? -2.217 12.102 -4.629 1 96 13 GLU B CA 1
ATOM 841 C C . GLU B 1 13 ? -2.949 13.312 -5.203 1 96 13 GLU B C 1
ATOM 843 O O . GLU B 1 13 ? -2.412 14.422 -5.219 1 96 13 GLU B O 1
ATOM 848 N N . ALA B 1 14 ? -4.191 13.094 -5.68 1 94.31 14 ALA B N 1
ATOM 849 C CA . ALA B 1 14 ? -4.984 14.18 -6.258 1 94.31 14 ALA B CA 1
ATOM 850 C C . ALA B 1 14 ? -5.23 15.281 -5.234 1 94.31 14 ALA B C 1
ATOM 852 O O . ALA B 1 14 ? -5.395 16.453 -5.598 1 94.31 14 ALA B O 1
ATOM 853 N N . LEU B 1 15 ? -5.184 14.914 -3.969 1 95.69 15 LEU B N 1
ATOM 854 C CA . LEU B 1 15 ? -5.422 15.875 -2.895 1 95.69 15 LEU B CA 1
ATOM 855 C C . LEU B 1 15 ? -4.172 16.703 -2.621 1 95.69 15 LEU B C 1
ATOM 857 O O . LEU B 1 15 ? -4.25 17.75 -1.978 1 95.69 15 LEU B O 1
ATOM 861 N N . PHE B 1 16 ? -3.033 16.172 -3.115 1 96.94 16 PHE B N 1
ATOM 862 C CA . PHE B 1 16 ? -1.764 16.766 -2.705 1 96.94 16 PHE B CA 1
ATOM 863 C C . PHE B 1 16 ? -0.939 17.172 -3.92 1 96.94 16 PHE B C 1
ATOM 865 O O . PHE B 1 16 ? 0.253 16.875 -4 1 96.94 16 PHE B O 1
ATOM 872 N N . GLY B 1 17 ? -1.596 17.875 -4.824 1 94.75 17 GLY B N 1
ATOM 873 C CA . GLY B 1 17 ? -0.942 18.469 -5.984 1 94.75 17 GLY B CA 1
ATOM 874 C C . GLY B 1 17 ? -0.669 17.453 -7.082 1 94.75 17 GLY B C 1
ATOM 875 O O . GLY B 1 17 ? 0.216 17.656 -7.914 1 94.75 17 GLY B O 1
ATOM 876 N N . ASP B 1 18 ? -1.287 16.297 -7.059 1 94.12 18 ASP B N 1
ATOM 877 C CA . ASP B 1 18 ? -1.158 15.203 -8.023 1 94.12 18 ASP B CA 1
ATOM 878 C C . ASP B 1 18 ? 0.274 14.672 -8.062 1 94.12 18 ASP B C 1
ATOM 880 O O . ASP B 1 18 ? 0.767 14.281 -9.125 1 94.12 18 ASP B O 1
ATOM 884 N N . LYS B 1 19 ? 0.923 14.883 -6.977 1 95.5 19 LYS B N 1
ATOM 885 C CA . LYS B 1 19 ? 2.275 14.359 -6.816 1 95.5 19 LYS B CA 1
ATOM 886 C C . LYS B 1 19 ? 2.273 13.102 -5.949 1 95.5 19 LYS B C 1
ATOM 888 O O . LYS B 1 19 ? 1.691 13.086 -4.863 1 95.5 19 LYS B O 1
ATOM 893 N N . LYS B 1 20 ? 2.947 12.117 -6.406 1 95.69 20 LYS B N 1
ATOM 894 C CA . LYS B 1 20 ? 2.98 10.844 -5.691 1 95.69 20 LYS B CA 1
ATOM 895 C C . LYS B 1 20 ? 3.945 10.898 -4.512 1 95.69 20 LYS B C 1
ATOM 897 O O . LYS B 1 20 ? 3.781 10.164 -3.535 1 95.69 20 LYS B O 1
ATOM 902 N N . GLU B 1 21 ? 4.934 11.789 -4.648 1 98 21 GLU B N 1
ATOM 903 C CA . GLU B 1 21 ? 5.98 11.82 -3.633 1 98 21 GLU B CA 1
ATOM 904 C C . GLU B 1 21 ? 6.258 13.25 -3.172 1 98 21 GLU B C 1
ATOM 906 O O . GLU B 1 21 ? 6.305 14.172 -3.988 1 98 21 GLU B O 1
ATOM 911 N N . HIS B 1 22 ? 6.434 13.414 -1.876 1 98.25 22 HIS B N 1
ATOM 912 C CA . HIS B 1 22 ? 6.855 14.672 -1.26 1 98.25 22 HIS B CA 1
ATOM 913 C C . HIS B 1 22 ? 7.988 14.438 -0.268 1 98.25 22 HIS B C 1
ATOM 915 O O . HIS B 1 22 ? 7.895 13.57 0.603 1 98.25 22 HIS B O 1
ATOM 921 N N . VAL B 1 23 ? 9.078 15.148 -0.443 1 98 23 VAL B N 1
ATOM 922 C CA . VAL B 1 23 ? 10.117 15.188 0.579 1 98 23 VAL B CA 1
ATOM 923 C C . VAL B 1 23 ? 9.945 16.438 1.45 1 98 23 VAL B C 1
ATOM 925 O O . VAL B 1 23 ? 9.945 17.562 0.945 1 98 23 VAL B O 1
ATOM 928 N N . VAL B 1 24 ? 9.773 16.172 2.711 1 97.5 24 VAL B N 1
ATOM 929 C CA . VAL B 1 24 ? 9.438 17.297 3.582 1 97.5 24 VAL B CA 1
ATOM 930 C C . VAL B 1 24 ? 10.352 17.297 4.801 1 97.5 24 VAL B C 1
ATOM 932 O O . VAL B 1 24 ? 10.938 16.266 5.148 1 97.5 24 VAL B O 1
ATOM 935 N N . ASN B 1 25 ? 10.453 18.453 5.344 1 95.88 25 ASN B N 1
ATOM 936 C CA . ASN B 1 25 ? 11.156 18.656 6.605 1 95.88 25 ASN B CA 1
ATOM 937 C C . ASN B 1 25 ? 10.227 19.188 7.691 1 95.88 25 ASN B C 1
ATOM 939 O O . ASN B 1 25 ? 9.609 20.234 7.527 1 95.88 25 ASN B O 1
ATOM 943 N N . ILE B 1 26 ? 10.102 18.391 8.711 1 95 26 ILE B N 1
ATOM 944 C CA . ILE B 1 26 ? 9.18 18.797 9.773 1 95 26 ILE B CA 1
ATOM 945 C C . ILE B 1 26 ? 9.953 18.984 11.078 1 95 26 ILE B C 1
ATOM 947 O O . ILE B 1 26 ? 10.75 18.125 11.469 1 95 26 ILE B O 1
ATOM 951 N N . ASP B 1 27 ? 9.68 19.969 11.734 1 88.88 27 ASP B N 1
ATOM 952 C CA . ASP B 1 27 ? 10.438 20.344 12.922 1 88.88 27 ASP B CA 1
ATOM 953 C C . ASP B 1 27 ? 10.039 19.5 14.125 1 88.88 27 ASP B C 1
ATOM 955 O O . ASP B 1 27 ? 8.859 19.172 14.297 1 88.88 27 ASP B O 1
ATOM 959 N N . GLY B 1 28 ? 11.008 19.125 14.93 1 89.06 28 GLY B N 1
ATOM 960 C CA . GLY B 1 28 ? 10.773 18.531 16.234 1 89.06 28 GLY B CA 1
ATOM 961 C C . GLY B 1 28 ? 10.555 17.031 16.172 1 89.06 28 GLY B C 1
ATOM 962 O O . GLY B 1 28 ? 10.93 16.375 15.195 1 89.06 28 GLY B O 1
ATOM 963 N N . ASN B 1 29 ? 10.188 16.484 17.359 1 91.88 29 ASN B N 1
ATOM 964 C CA . ASN B 1 29 ? 9.742 15.102 17.453 1 91.88 29 ASN B CA 1
ATOM 965 C C . ASN B 1 29 ? 8.32 14.938 16.922 1 91.88 29 ASN B C 1
ATOM 967 O O . ASN B 1 29 ? 7.371 15.484 17.5 1 91.88 29 ASN B O 1
ATOM 971 N N . VAL B 1 30 ? 8.227 14.18 15.898 1 96.38 30 VAL B N 1
ATOM 972 C CA . VAL B 1 30 ? 6.969 14.109 15.164 1 96.38 30 VAL B CA 1
ATOM 973 C C . VAL B 1 30 ? 6.434 12.68 15.188 1 96.38 30 VAL B C 1
ATOM 975 O O . VAL B 1 30 ? 7.195 11.727 15.016 1 96.38 30 VAL B O 1
ATOM 978 N N . THR B 1 31 ? 5.133 12.547 15.492 1 98.19 31 THR B N 1
ATOM 979 C CA . THR B 1 31 ? 4.445 11.266 15.383 1 98.19 31 THR B CA 1
ATOM 980 C C . THR B 1 31 ? 3.611 11.211 14.102 1 98.19 31 THR B C 1
ATOM 982 O O . THR B 1 31 ? 3.48 12.211 13.398 1 98.19 31 THR B O 1
ATOM 985 N N . VAL B 1 32 ? 3.086 10.062 13.844 1 98.56 32 VAL B N 1
ATOM 986 C CA . VAL B 1 32 ? 2.186 9.938 12.703 1 98.56 32 VAL B CA 1
ATOM 987 C C . VAL B 1 32 ? 1.001 10.891 12.867 1 98.56 32 VAL B C 1
ATOM 989 O O . VAL B 1 32 ? 0.56 11.516 11.906 1 98.56 32 VAL B O 1
ATOM 992 N N . LYS B 1 33 ? 0.545 10.977 14.117 1 98.31 33 LYS B N 1
ATOM 993 C CA . LYS B 1 33 ? -0.54 11.914 14.398 1 98.31 33 LYS B CA 1
ATOM 994 C C . LYS B 1 33 ? -0.153 13.336 14.008 1 98.31 33 LYS B C 1
ATOM 996 O O . LYS B 1 33 ? -0.911 14.023 13.32 1 98.31 33 LYS B O 1
ATOM 1001 N N . ASP B 1 34 ? 1.013 13.766 14.438 1 97.88 34 ASP B N 1
ATOM 1002 C CA . ASP B 1 34 ? 1.512 15.094 14.102 1 97.88 34 ASP B CA 1
ATOM 1003 C C . ASP B 1 34 ? 1.66 15.266 12.594 1 97.88 34 ASP B C 1
ATOM 1005 O O . ASP B 1 34 ? 1.356 16.328 12.047 1 97.88 34 ASP B O 1
ATOM 1009 N N . LEU B 1 35 ? 2.123 14.242 11.93 1 98.44 35 LEU B N 1
ATOM 1010 C CA . LEU B 1 35 ? 2.326 14.289 10.492 1 98.44 35 LEU B CA 1
ATOM 1011 C C . LEU B 1 35 ? 1.001 14.477 9.758 1 98.44 35 LEU B C 1
ATOM 1013 O O . LEU B 1 35 ? 0.906 15.281 8.828 1 98.44 35 LEU B O 1
ATOM 1017 N N . ILE B 1 36 ? -0.004 13.711 10.164 1 98.44 36 ILE B N 1
ATOM 1018 C CA . ILE B 1 36 ? -1.308 13.805 9.516 1 98.44 36 ILE B CA 1
ATOM 1019 C C . ILE B 1 36 ? -1.83 15.234 9.609 1 98.44 36 ILE B C 1
ATOM 1021 O O . ILE B 1 36 ? -2.273 15.812 8.609 1 98.44 36 ILE B O 1
ATOM 1025 N N . ARG B 1 37 ? -1.682 15.812 10.773 1 97 37 ARG B N 1
ATOM 1026 C CA . ARG B 1 37 ? -2.086 17.203 10.945 1 97 37 ARG B CA 1
ATOM 1027 C C . ARG B 1 37 ? -1.263 18.125 10.062 1 97 37 ARG B C 1
ATOM 1029 O O . ARG B 1 37 ? -1.811 19.016 9.406 1 97 37 ARG B O 1
ATOM 1036 N N . TRP B 1 38 ? 0.024 17.922 10.062 1 97.5 38 TRP B N 1
ATOM 1037 C CA . TRP B 1 38 ? 0.929 18.75 9.281 1 97.5 38 TRP B CA 1
ATOM 1038 C C . TRP B 1 38 ? 0.584 18.688 7.797 1 97.5 38 TRP B C 1
ATOM 1040 O O . TRP B 1 38 ? 0.567 19.703 7.105 1 97.5 38 TRP B O 1
ATOM 1050 N N . VAL B 1 39 ? 0.287 17.516 7.258 1 97.81 39 VAL B N 1
ATOM 1051 C CA . VAL B 1 39 ? -0.044 17.281 5.855 1 97.81 39 VAL B CA 1
ATOM 1052 C C . VAL B 1 39 ? -1.292 18.078 5.477 1 97.81 39 VAL B C 1
ATOM 1054 O O . VAL B 1 39 ? -1.318 18.75 4.441 1 97.81 39 VAL B O 1
ATOM 1057 N N . VAL B 1 40 ? -2.281 18 6.348 1 97.38 40 VAL B N 1
ATOM 1058 C CA . VAL B 1 40 ? -3.518 18.734 6.098 1 97.38 40 VAL B CA 1
ATOM 1059 C C . VAL B 1 40 ? -3.23 20.234 6.09 1 97.38 40 VAL B C 1
ATOM 1061 O O . VAL B 1 40 ? -3.691 20.953 5.199 1 97.38 40 VAL B O 1
ATOM 1064 N N . ASP B 1 41 ? -2.348 20.672 6.941 1 96.62 41 ASP B N 1
ATOM 1065 C CA . ASP B 1 41 ? -2.092 22.094 7.121 1 96.62 41 ASP B CA 1
ATOM 1066 C C . ASP B 1 41 ? -1.182 22.641 6.02 1 96.62 41 ASP B C 1
ATOM 1068 O O . ASP B 1 41 ? -1.307 23.797 5.613 1 96.62 41 ASP B O 1
ATOM 1072 N N . ASN B 1 42 ? -0.343 21.781 5.48 1 96.62 42 ASN B N 1
ATOM 1073 C CA . ASN B 1 42 ? 0.737 22.328 4.676 1 96.62 42 ASN B CA 1
ATOM 1074 C C . ASN B 1 42 ? 0.686 21.828 3.236 1 96.62 42 ASN B C 1
ATOM 1076 O O . ASN B 1 42 ? 1.142 22.516 2.316 1 96.62 42 ASN B O 1
ATOM 1080 N N . LEU B 1 43 ? 0.108 20.656 3.012 1 96.81 43 LEU B N 1
ATOM 1081 C CA . LEU B 1 43 ? 0.218 20.062 1.682 1 96.81 43 LEU B CA 1
ATOM 1082 C C . LEU B 1 43 ? -1.135 20.047 0.978 1 96.81 43 LEU B C 1
ATOM 1084 O O . LEU B 1 43 ? -1.199 20.094 -0.253 1 96.81 43 LEU B O 1
ATOM 1088 N N . LEU B 1 44 ? -2.178 19.906 1.76 1 96.69 44 LEU B N 1
ATOM 1089 C CA . LEU B 1 44 ? -3.504 19.891 1.154 1 96.69 44 LEU B CA 1
ATOM 1090 C C . LEU B 1 44 ? -3.814 21.203 0.468 1 96.69 44 LEU B C 1
ATOM 1092 O O . LEU B 1 44 ? -3.832 22.266 1.114 1 96.69 44 LEU B O 1
ATOM 1096 N N . GLU B 1 45 ? -4.008 21.172 -0.785 1 92.75 45 GLU B N 1
ATOM 1097 C CA . GLU B 1 45 ? -4.16 22.391 -1.562 1 92.75 45 GLU B CA 1
ATOM 1098 C C . GLU B 1 45 ? -5.512 23.047 -1.305 1 92.75 45 GLU B C 1
ATOM 1100 O O . GLU B 1 45 ? -5.602 24.266 -1.161 1 92.75 45 GLU B O 1
ATOM 1105 N N . ASP B 1 46 ? -6.531 22.328 -1.297 1 96.06 46 ASP B N 1
ATOM 1106 C CA . ASP B 1 46 ? -7.891 22.797 -1.024 1 96.06 46 ASP B CA 1
ATOM 1107 C C . ASP B 1 46 ? -8.383 22.281 0.33 1 96.06 46 ASP B C 1
ATOM 1109 O O . ASP B 1 46 ? -8.789 21.125 0.454 1 96.06 46 ASP B O 1
ATOM 1113 N N . LYS B 1 47 ? -8.359 23.172 1.293 1 95.44 47 LYS B N 1
ATOM 1114 C CA . LYS B 1 47 ? -8.664 22.812 2.676 1 95.44 47 LYS B CA 1
ATOM 1115 C C . LYS B 1 47 ? -10.086 22.281 2.805 1 95.44 47 LYS B C 1
ATOM 1117 O O . LYS B 1 47 ? -10.391 21.516 3.727 1 95.44 47 LYS B O 1
ATOM 1122 N N . SER B 1 48 ? -10.969 22.625 1.919 1 96.75 48 SER B N 1
ATOM 1123 C CA . SER B 1 48 ? -12.344 22.141 1.954 1 96.75 48 SER B CA 1
ATOM 1124 C C . SER B 1 48 ? -12.406 20.641 1.691 1 96.75 48 SER B C 1
ATOM 1126 O O . SER B 1 48 ? -13.414 20 1.978 1 96.75 48 SER B O 1
ATOM 1128 N N . ARG B 1 49 ? -11.336 20.094 1.219 1 96.5 49 ARG B N 1
ATOM 1129 C CA . ARG B 1 49 ? -11.281 18.672 0.899 1 96.5 49 ARG B CA 1
ATOM 1130 C C . ARG B 1 49 ? -10.633 17.891 2.027 1 96.5 49 ARG B C 1
ATOM 1132 O O . ARG B 1 49 ? -10.43 16.672 1.907 1 96.5 49 ARG B O 1
ATOM 1139 N N . ALA B 1 50 ? -10.305 18.516 3.154 1 96.94 50 ALA B N 1
ATOM 1140 C CA . ALA B 1 50 ? -9.656 17.875 4.297 1 96.94 50 ALA B CA 1
ATOM 1141 C C . ALA B 1 50 ? -10.43 16.641 4.75 1 96.94 50 ALA B C 1
ATOM 1143 O O . ALA B 1 50 ? -9.836 15.602 5.059 1 96.94 50 ALA B O 1
ATOM 1144 N N . PRO B 1 51 ? -11.844 16.641 4.703 1 96.75 51 PRO B N 1
ATOM 1145 C CA . PRO B 1 51 ? -12.602 15.469 5.164 1 96.75 51 PRO B CA 1
ATOM 1146 C C . PRO B 1 51 ? -12.398 14.242 4.273 1 96.75 51 PRO B C 1
ATOM 1148 O O . PRO B 1 51 ? -12.75 13.133 4.668 1 96.75 51 PRO B O 1
ATOM 1151 N N . LEU B 1 52 ? -11.867 14.391 3.102 1 95.69 52 LEU B N 1
ATOM 1152 C CA . LEU B 1 52 ? -11.594 13.266 2.211 1 95.69 52 LEU B CA 1
ATOM 1153 C C . LEU B 1 52 ? -10.336 12.531 2.641 1 95.69 52 LEU B C 1
ATOM 1155 O O . LEU B 1 52 ? -10.094 11.406 2.199 1 95.69 52 LEU B O 1
ATOM 1159 N N . PHE B 1 53 ? -9.547 13.195 3.529 1 97.5 53 PHE B N 1
ATOM 1160 C CA . PHE B 1 53 ? -8.281 12.617 3.951 1 97.5 53 PHE B CA 1
ATOM 1161 C C . PHE B 1 53 ? -8.289 12.328 5.445 1 97.5 53 PHE B C 1
ATOM 1163 O O . PHE B 1 53 ? -7.848 11.266 5.879 1 97.5 53 PHE B O 1
ATOM 1170 N N . GLU B 1 54 ? -8.781 13.234 6.184 1 97.75 54 GLU B N 1
ATOM 1171 C CA . GLU B 1 54 ? -8.648 13.18 7.633 1 97.75 54 GLU B CA 1
ATOM 1172 C C . GLU B 1 54 ? -10.016 13.148 8.312 1 97.75 54 GLU B C 1
ATOM 1174 O O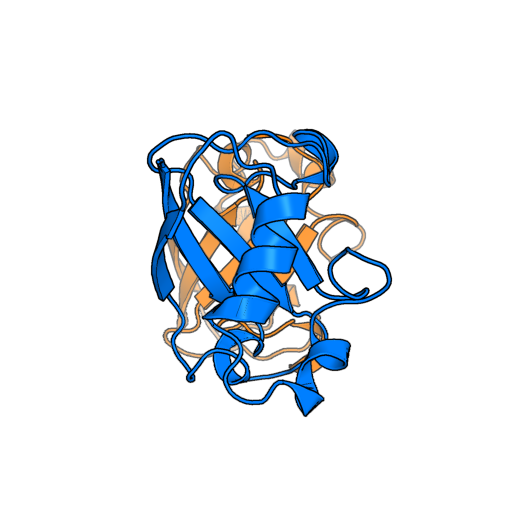 . GLU B 1 54 ? -10.945 13.844 7.887 1 97.75 54 GLU B O 1
ATOM 1179 N N . ASP B 1 55 ? -10.188 12.328 9.328 1 97.06 55 ASP B N 1
ATOM 1180 C CA . ASP B 1 55 ? -11.383 12.227 10.164 1 97.06 55 ASP B CA 1
ATOM 1181 C C . ASP B 1 55 ? -11.008 11.977 11.625 1 97.06 55 ASP B C 1
ATOM 1183 O O . ASP B 1 55 ? -10.32 11.008 11.938 1 97.06 55 ASP B O 1
ATOM 1187 N N . ASN B 1 56 ? -11.445 12.953 12.516 1 96 56 ASN B N 1
ATOM 1188 C CA . ASN B 1 56 ? -11.266 12.82 13.961 1 96 56 ASN B CA 1
ATOM 1189 C C . ASN B 1 56 ? -9.797 12.68 14.328 1 96 56 ASN B C 1
ATOM 1191 O O . ASN B 1 56 ? -9.43 11.797 15.102 1 96 56 ASN B O 1
ATOM 1195 N N . GLY B 1 57 ? -9.016 13.477 13.719 1 95.56 57 GLY B N 1
ATOM 1196 C CA . GLY B 1 57 ? -7.609 13.57 14.086 1 95.56 57 GLY B CA 1
ATOM 1197 C C . GLY B 1 57 ? -6.754 12.484 13.461 1 95.56 57 GLY B C 1
ATOM 1198 O O . GLY B 1 57 ? -5.566 12.367 13.766 1 95.56 57 GLY B O 1
ATOM 1199 N N . THR B 1 58 ? -7.352 11.633 12.68 1 97.94 58 THR B N 1
ATOM 1200 C CA . THR B 1 58 ? -6.621 10.586 11.969 1 97.94 58 THR B CA 1
ATOM 1201 C C . THR B 1 58 ? -7.109 10.469 10.523 1 97.94 58 THR B C 1
ATOM 1203 O O . THR B 1 58 ? -8 11.211 10.102 1 97.94 58 THR B O 1
ATOM 1206 N N . VAL B 1 59 ? -6.453 9.617 9.734 1 98.12 59 VAL B N 1
ATOM 1207 C CA . VAL B 1 59 ? -6.891 9.43 8.352 1 98.12 59 VAL B CA 1
ATOM 1208 C C . VAL B 1 59 ? -8.273 8.789 8.328 1 98.12 59 VAL B C 1
ATOM 1210 O O . VAL B 1 59 ? -8.641 8.047 9.25 1 98.12 59 VAL B O 1
ATOM 1213 N N . ARG B 1 60 ? -8.992 9.141 7.312 1 97 60 ARG B N 1
ATOM 1214 C CA . ARG B 1 60 ? -10.312 8.531 7.176 1 97 60 ARG B CA 1
ATOM 1215 C C . ARG B 1 60 ? -10.203 7.043 6.887 1 97 60 ARG B C 1
ATOM 1217 O O . ARG B 1 60 ? -9.219 6.586 6.309 1 97 60 ARG B O 1
ATOM 1224 N N . PRO B 1 61 ? -11.297 6.285 7.273 1 95.56 61 PRO B N 1
ATOM 1225 C CA . PRO B 1 61 ? -11.328 4.879 6.859 1 95.56 61 PRO B CA 1
ATOM 1226 C C . PRO B 1 61 ? -11.109 4.699 5.359 1 95.56 61 PRO B C 1
ATOM 1228 O O . PRO B 1 61 ? -11.602 5.496 4.559 1 95.56 61 PRO B O 1
ATOM 1231 N N . GLY B 1 62 ? -10.352 3.742 5.02 1 95.75 62 GLY B N 1
ATOM 1232 C CA . GLY B 1 62 ? -10.055 3.475 3.625 1 95.75 62 GLY B CA 1
ATOM 1233 C C . GLY B 1 62 ? -8.672 3.955 3.207 1 95.75 62 GLY B C 1
ATOM 1234 O O . GLY B 1 62 ? -8.219 3.66 2.102 1 95.75 62 GLY B O 1
ATOM 1235 N N . ILE B 1 63 ? -8.055 4.676 4.035 1 97.44 63 ILE B N 1
ATOM 1236 C CA . ILE B 1 63 ? -6.676 5.074 3.795 1 97.44 63 ILE B CA 1
ATOM 1237 C C . ILE B 1 63 ? -5.738 4.27 4.695 1 97.44 63 ILE B C 1
ATOM 1239 O O . ILE B 1 63 ? -5.82 4.359 5.922 1 97.44 63 ILE B O 1
ATOM 1243 N N . LE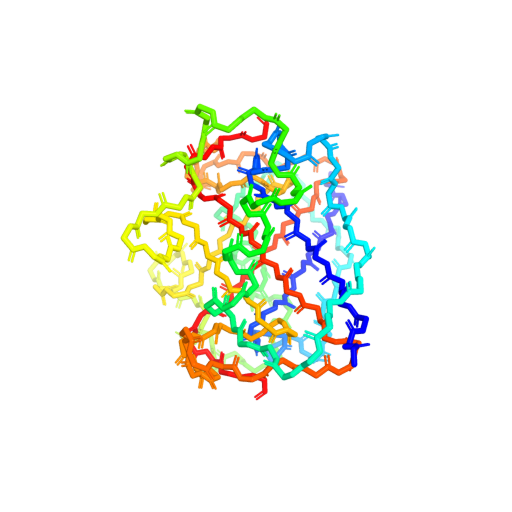U B 1 64 ? -4.875 3.498 4.078 1 97.06 64 LEU B N 1
ATOM 1244 C CA . LEU B 1 64 ? -3.852 2.736 4.785 1 97.06 64 LEU B CA 1
ATOM 1245 C C . LEU B 1 64 ? -2.594 3.576 4.988 1 97.06 64 LEU B C 1
ATOM 1247 O O . LEU B 1 64 ? -2.174 4.301 4.086 1 97.06 64 LEU B O 1
ATOM 1251 N N . VAL B 1 65 ? -2.008 3.436 6.141 1 98.06 65 VAL B N 1
ATOM 1252 C CA . VAL B 1 65 ? -0.773 4.152 6.445 1 98.06 65 VAL B CA 1
ATOM 1253 C C . VAL B 1 65 ? 0.345 3.152 6.738 1 98.06 65 VAL B C 1
ATOM 1255 O O . VAL B 1 65 ? 0.168 2.229 7.535 1 98.06 65 VAL B O 1
ATOM 1258 N N . MET B 1 66 ? 1.439 3.311 6.059 1 97.69 66 MET B N 1
ATOM 1259 C CA . MET B 1 66 ? 2.617 2.473 6.27 1 97.69 66 MET B CA 1
ATOM 1260 C C . MET B 1 66 ? 3.828 3.32 6.641 1 97.69 66 MET B C 1
ATOM 1262 O O . MET B 1 66 ? 4.051 4.383 6.059 1 97.69 66 MET B O 1
ATOM 1266 N N . VAL B 1 67 ? 4.574 2.928 7.633 1 97.81 67 VAL B N 1
ATOM 1267 C CA . VAL B 1 67 ? 5.844 3.545 7.992 1 97.81 67 VAL B CA 1
ATOM 1268 C C . VAL B 1 67 ? 6.996 2.604 7.645 1 97.81 67 VAL B C 1
ATOM 1270 O O . VAL B 1 67 ? 7.152 1.549 8.266 1 97.81 67 VAL B O 1
ATOM 1273 N N . ASN B 1 68 ? 7.793 2.945 6.629 1 96.12 68 ASN B N 1
ATOM 1274 C CA . ASN B 1 68 ? 8.867 2.109 6.105 1 96.12 68 ASN B CA 1
ATOM 1275 C C . ASN B 1 68 ? 8.367 0.717 5.738 1 96.12 68 ASN B C 1
ATOM 1277 O O . ASN B 1 68 ? 8.961 -0.287 6.145 1 96.12 68 ASN B O 1
ATOM 1281 N N . ASP B 1 69 ? 7.223 0.731 5.059 1 94.38 69 ASP B N 1
ATOM 1282 C CA . ASP B 1 69 ? 6.621 -0.463 4.469 1 94.38 69 ASP B CA 1
ATOM 1283 C C . ASP B 1 69 ? 6.039 -1.375 5.547 1 94.38 69 ASP B C 1
ATOM 1285 O O . ASP B 1 69 ? 5.871 -2.576 5.324 1 94.38 69 ASP B O 1
ATOM 1289 N N . VAL B 1 70 ? 5.895 -0.822 6.754 1 95.25 70 VAL B N 1
ATOM 1290 C CA . VAL B 1 70 ? 5.242 -1.55 7.836 1 95.25 70 VAL B CA 1
ATOM 1291 C C . VAL B 1 70 ? 3.947 -0.844 8.234 1 95.25 70 VAL B C 1
ATOM 1293 O O . VAL B 1 70 ? 3.916 0.383 8.352 1 95.25 70 VAL B O 1
ATOM 1296 N N . ASP B 1 71 ? 2.852 -1.627 8.43 1 97.06 71 ASP B N 1
ATOM 1297 C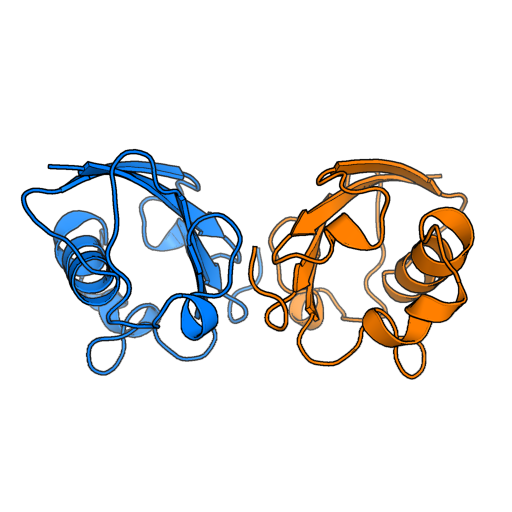 CA . ASP B 1 71 ? 1.583 -1.06 8.875 1 97.06 71 ASP B CA 1
ATOM 1298 C C . ASP B 1 71 ? 1.762 -0.252 10.156 1 97.06 71 ASP B C 1
ATOM 1300 O O . ASP B 1 71 ? 2.348 -0.739 11.125 1 97.06 71 ASP B O 1
ATOM 1304 N N . TRP B 1 72 ? 1.257 0.954 10.164 1 97.25 72 TRP B N 1
ATOM 1305 C CA . TRP B 1 72 ? 1.459 1.832 11.312 1 97.25 72 TRP B CA 1
ATOM 1306 C C . TRP B 1 72 ? 0.834 1.236 12.57 1 97.25 72 TRP B C 1
ATOM 1308 O O . TRP B 1 72 ? 1.271 1.53 13.688 1 97.25 72 TRP B O 1
ATOM 1318 N N . GLU B 1 73 ? -0.196 0.408 12.43 1 95.69 73 GLU B N 1
ATOM 1319 C CA . GLU B 1 73 ? -0.795 -0.25 13.594 1 95.69 73 GLU B CA 1
ATOM 1320 C C . GLU B 1 73 ? 0.228 -1.11 14.328 1 95.69 73 GLU B C 1
ATOM 1322 O O . GLU B 1 73 ? 0.15 -1.27 15.547 1 95.69 73 GLU B O 1
ATOM 1327 N N . ILE B 1 74 ? 1.12 -1.659 13.609 1 95.56 74 ILE B N 1
ATOM 1328 C CA . ILE B 1 74 ? 2.158 -2.51 14.18 1 95.56 74 ILE B CA 1
ATOM 1329 C C . ILE B 1 74 ? 3.205 -1.646 14.883 1 95.56 74 ILE B C 1
ATOM 1331 O O . ILE B 1 74 ? 3.725 -2.021 15.938 1 95.56 74 ILE B O 1
ATOM 1335 N N . THR B 1 75 ? 3.551 -0.472 14.281 1 95.75 75 THR B N 1
ATOM 1336 C CA . THR B 1 75 ? 4.629 0.363 14.797 1 95.75 75 THR B CA 1
ATOM 1337 C C . THR B 1 75 ? 4.145 1.205 15.977 1 95.75 75 THR B C 1
ATOM 1339 O O . THR B 1 75 ? 4.953 1.742 16.734 1 95.75 75 THR B O 1
ATOM 1342 N N . GLY B 1 76 ? 2.838 1.416 16.078 1 96.31 76 GLY B N 1
ATOM 1343 C CA . GLY B 1 76 ? 2.338 2.215 17.188 1 96.31 76 GLY B CA 1
ATOM 1344 C C . GLY B 1 76 ? 1.163 3.096 16.812 1 96.31 76 GLY B C 1
ATOM 1345 O O . GLY B 1 76 ? 0.728 3.936 17.594 1 96.31 76 GLY B O 1
ATOM 1346 N N . GLY B 1 77 ? 0.679 2.969 15.617 1 97.38 77 GLY B N 1
ATOM 1347 C CA . GLY B 1 77 ? -0.446 3.775 15.172 1 97.38 77 GLY B CA 1
ATOM 1348 C C . GLY B 1 77 ? -0.151 5.266 15.18 1 97.38 77 GLY B C 1
ATOM 1349 O O . GLY B 1 77 ? 0.889 5.695 14.672 1 97.38 77 GLY B O 1
ATOM 1350 N N . LEU B 1 78 ? -1.074 6.027 15.688 1 98.19 78 LEU B N 1
ATOM 1351 C CA . LEU B 1 78 ? -0.97 7.484 15.758 1 98.19 78 LEU B CA 1
ATOM 1352 C C . LEU B 1 78 ? 0.237 7.902 16.594 1 98.19 78 LEU B C 1
ATOM 1354 O O . LEU B 1 78 ? 0.825 8.961 16.344 1 98.19 78 LEU B O 1
ATOM 1358 N N . SER B 1 79 ? 0.688 7.051 17.484 1 98.31 79 SER B N 1
ATOM 1359 C CA . SER B 1 79 ? 1.761 7.402 18.406 1 98.31 79 SER B CA 1
ATOM 1360 C C . SER B 1 79 ? 3.125 7.023 17.844 1 98.31 79 SER B C 1
ATOM 1362 O O . SER B 1 79 ? 4.156 7.305 18.453 1 98.31 79 SER B O 1
ATOM 1364 N N . THR B 1 80 ? 3.143 6.418 16.703 1 98.06 80 THR B N 1
ATOM 1365 C CA . THR B 1 80 ? 4.414 6.047 16.094 1 98.06 80 THR B CA 1
ATOM 1366 C C . THR B 1 80 ? 5.32 7.266 15.953 1 98.06 80 THR B C 1
ATOM 1368 O O . THR B 1 80 ? 4.961 8.242 15.297 1 98.06 80 THR B O 1
ATOM 1371 N N . ALA B 1 81 ? 6.516 7.191 16.562 1 98.12 81 ALA B N 1
ATOM 1372 C CA . ALA B 1 81 ? 7.512 8.242 16.406 1 98.12 81 ALA B CA 1
ATOM 1373 C C . ALA B 1 81 ? 8.219 8.141 15.055 1 98.12 81 ALA B C 1
ATOM 1375 O O . ALA B 1 81 ? 8.578 7.043 14.617 1 98.12 81 ALA B O 1
ATOM 1376 N N . LEU B 1 82 ? 8.328 9.258 14.422 1 98.31 82 LEU B N 1
ATOM 1377 C CA . LEU B 1 82 ? 8.984 9.305 13.125 1 98.31 82 LEU B CA 1
ATOM 1378 C C . LEU B 1 82 ? 10.414 9.828 13.25 1 98.31 82 LEU B C 1
ATOM 1380 O O . LEU B 1 82 ? 10.695 10.688 14.094 1 98.31 82 LEU B O 1
ATOM 1384 N N . LYS B 1 83 ? 11.266 9.25 12.453 1 96.88 83 LYS B N 1
ATOM 1385 C CA . LYS B 1 83 ? 12.688 9.602 12.5 1 96.88 83 LYS B CA 1
ATOM 1386 C C . LYS B 1 83 ? 13.188 10.07 11.133 1 96.88 83 LYS B C 1
ATOM 1388 O O . LYS B 1 83 ? 12.461 9.977 10.141 1 96.88 83 LYS B O 1
ATOM 1393 N N . GLU B 1 84 ? 14.391 10.492 11.203 1 96.81 84 GLU B N 1
ATOM 1394 C CA . GLU B 1 84 ? 15.062 10.969 10 1 96.81 84 GLU B CA 1
ATOM 1395 C C . GLU B 1 84 ? 15.039 9.906 8.898 1 96.81 84 GLU B C 1
ATOM 1397 O O . GLU B 1 84 ? 15.359 8.742 9.148 1 96.81 84 GLU B O 1
ATOM 1402 N N . ASN B 1 85 ? 14.547 10.25 7.691 1 97 85 ASN B N 1
ATOM 1403 C CA . ASN B 1 85 ? 14.578 9.461 6.469 1 97 85 ASN B CA 1
ATOM 1404 C C . ASN B 1 85 ? 13.492 8.383 6.465 1 97 85 ASN B C 1
ATOM 1406 O O . ASN B 1 85 ? 13.516 7.477 5.633 1 97 85 ASN B O 1
ATOM 1410 N N . ASP B 1 86 ? 12.547 8.484 7.406 1 98.19 86 ASP B N 1
ATOM 1411 C CA . ASP B 1 86 ? 11.406 7.574 7.324 1 98.19 86 ASP B CA 1
ATOM 1412 C C . ASP B 1 86 ? 10.578 7.844 6.07 1 98.19 86 ASP B C 1
ATOM 1414 O O . ASP B 1 86 ? 10.453 8.992 5.637 1 98.19 86 ASP B O 1
ATOM 1418 N N . GLU B 1 87 ? 10.07 6.789 5.477 1 98.19 87 GLU B N 1
ATOM 1419 C CA . GLU B 1 87 ? 9.078 6.859 4.406 1 98.19 87 GLU B CA 1
ATOM 1420 C C . GLU B 1 87 ? 7.68 6.539 4.922 1 98.19 87 GLU B C 1
ATOM 1422 O O . GLU B 1 87 ? 7.477 5.516 5.582 1 98.19 87 GLU B O 1
ATOM 1427 N N . ILE B 1 88 ? 6.715 7.438 4.738 1 98.62 88 ILE B N 1
ATOM 1428 C CA . ILE B 1 88 ? 5.332 7.219 5.137 1 98.62 88 ILE B CA 1
ATOM 1429 C C . ILE B 1 88 ? 4.438 7.176 3.898 1 98.62 88 ILE B C 1
ATOM 1431 O O . ILE B 1 88 ? 4.426 8.117 3.102 1 98.62 88 ILE B O 1
ATOM 1435 N N . SER B 1 89 ? 3.732 6.082 3.711 1 98.19 89 SER B N 1
ATOM 1436 C CA . SER B 1 89 ? 2.812 5.934 2.586 1 98.19 89 SER B CA 1
ATOM 1437 C C . SER B 1 89 ? 1.362 6.059 3.037 1 98.19 89 SER B C 1
ATOM 1439 O O . SER B 1 89 ? 0.965 5.465 4.039 1 98.19 89 SER B O 1
ATOM 1441 N N . PHE B 1 90 ? 0.623 6.836 2.359 1 98.25 90 PHE B N 1
ATOM 1442 C CA . PHE B 1 90 ? -0.829 6.926 2.465 1 98.25 90 PHE B CA 1
ATOM 1443 C C . PHE B 1 90 ? -1.498 6.332 1.231 1 98.25 90 PHE B C 1
ATOM 1445 O O . PHE B 1 90 ? -1.417 6.902 0.141 1 98.25 90 PHE B O 1
ATOM 1452 N N . ILE B 1 91 ? -2.166 5.219 1.4 1 97.19 91 ILE B N 1
ATOM 1453 C CA . ILE B 1 91 ? -2.738 4.473 0.285 1 97.19 91 ILE B CA 1
ATOM 1454 C C . ILE B 1 91 ? -4.262 4.469 0.394 1 97.19 91 ILE B C 1
ATOM 1456 O O . ILE B 1 91 ? -4.824 3.85 1.298 1 97.19 91 ILE B O 1
ATOM 1460 N N . SER B 1 92 ? -4.922 5.121 -0.503 1 97.19 92 SER B N 1
ATOM 1461 C CA . SER B 1 92 ? -6.383 5.164 -0.495 1 97.19 92 SER B CA 1
ATOM 1462 C C . SER B 1 92 ? -6.973 3.961 -1.222 1 97.19 92 SER B C 1
ATOM 1464 O O . SER B 1 92 ? -6.516 3.598 -2.307 1 97.19 92 SER B O 1
ATOM 1466 N N . THR B 1 93 ? -7.914 3.305 -0.612 1 95.5 93 THR B N 1
ATOM 1467 C CA . THR B 1 93 ? -8.625 2.211 -1.264 1 95.5 93 THR B CA 1
ATOM 1468 C C . THR B 1 93 ? -9.984 2.678 -1.777 1 95.5 93 THR B C 1
ATOM 1470 O O . THR B 1 93 ? -10.812 1.863 -2.195 1 95.5 93 THR B O 1
ATOM 1473 N N . LEU B 1 94 ? -10.266 3.926 -1.67 1 90.44 94 LEU B N 1
ATOM 1474 C CA . LEU B 1 94 ? -11.57 4.512 -1.959 1 90.44 94 LEU B CA 1
ATOM 1475 C C . LEU B 1 94 ? -11.617 5.062 -3.379 1 90.44 94 LEU B C 1
ATOM 1477 O O . LEU B 1 94 ? -12.695 5.289 -3.928 1 90.44 94 LEU B O 1
ATOM 1481 N N . HIS B 1 95 ? -10.508 5.383 -3.758 1 78.25 95 HIS B N 1
ATOM 1482 C CA . HIS B 1 95 ? -10.484 6.051 -5.055 1 78.25 95 HIS B CA 1
ATOM 1483 C C . HIS B 1 95 ? -9.805 5.184 -6.105 1 78.25 95 HIS B C 1
ATOM 1485 O O . HIS B 1 95 ? -9 4.305 -5.773 1 78.25 95 HIS B O 1
ATOM 1491 N N . GLY B 1 96 ? -10.453 5.109 -7.199 1 66.5 96 GLY B N 1
ATOM 1492 C CA . GLY B 1 96 ? -9.742 4.477 -8.297 1 66.5 96 GLY B CA 1
ATOM 1493 C C . GLY B 1 96 ? -8.742 5.398 -8.969 1 66.5 96 GLY B C 1
ATOM 1494 O O . GLY B 1 96 ? -8.695 6.594 -8.672 1 66.5 96 GLY B O 1
ATOM 1495 N N . GLY B 1 97 ? -7.559 4.996 -9.492 1 52.25 97 GLY B N 1
ATOM 1496 C CA . GLY B 1 97 ? -6.594 5.723 -10.305 1 52.25 97 GLY B CA 1
ATOM 1497 C C . GLY B 1 97 ? -7.238 6.73 -11.234 1 52.25 97 GLY B C 1
ATOM 1498 O O . GLY B 1 97 ? -8.445 6.68 -11.477 1 52.25 97 GLY B O 1
#

Solvent-accessible surface area (backbone atoms only — not comparable to full-atom values): 10074 Å² total; per-residue (Å²): 90,30,42,33,37,38,35,33,29,10,46,48,13,66,54,43,80,64,36,48,66,47,80,44,73,44,77,58,91,36,27,46,36,54,46,56,52,47,42,55,73,71,48,36,72,57,69,89,52,43,69,80,48,39,45,94,80,38,65,24,93,54,49,45,51,24,51,65,50,11,28,28,73,72,71,45,36,55,68,21,76,58,50,71,70,38,38,39,36,40,35,25,59,78,34,52,112,90,31,42,33,38,39,36,34,30,10,45,47,14,65,54,42,78,63,36,48,66,45,81,44,75,43,76,56,91,36,27,46,36,52,45,55,53,46,43,54,74,70,48,36,73,55,68,88,51,42,70,81,49,40,45,93,82,36,64,26,92,54,49,45,51,26,50,68,50,11,26,27,73,72,69,44,35,56,67,20,76,59,51,71,70,38,37,39,37,40,37,24,60,77,32,57,103

Organism: Bursaphelenchus xylophilus (NCBI:txid6326)

InterPro domains:
  IPR012675 Beta-grasp domain superfamily [G3DSA:3.10.20.30] (2-97)
  IPR015221 Ubiquitin-related modifier 1 [MF_03048] (2-97)
  IPR015221 Ubiquitin-related modifier 1 [PF09138] (4-97)
  IPR015221 Ubiquitin-related modifier 1 [PIRSF037379] (3-97)
  IPR015221 Ubiquitin-related modifier 1 [PTHR14986] (3-97)
  IPR015221 Ubiquitin-related modifier 1 [cd01764] (8-97)
  IPR016155 Molybdopterin synthase/thiamin biosynthesis sulphur carrier, beta-grasp [SSF54285] (3-97)

Foldseek 3Di:
DAWEKEAEEQPRCVQFVVDGIDTDDDDDWAFQLNVLVVCLVPGGPDNVCNLVADDPSHGDPQWFKAKQNHGVVVQPNRGRIDHHYIYIYIYGRPHHD/DAWEKEAEEQPRCVQFVVDGIDTDDDDDWAFQLNVLVVCLVPGGPDNVCNLVADDPSHGDPQWFKAKQNHGVVVQPNRGRIDHHYIYIYIYGRPHHD

Secondary structure (DSSP, 8-state):
--EEEEEEETTGGGGGTT-SEEEEE--SSEEHHHHHHHHHHHT-S-GGGGGGTEETTEEPTTEEEEETTEEHHHHTGGGPEE-TT-EEEEEESS---/--EEEEEEETTGGGGGTT-SEEEEE--SSEEHHHHHHHHHHHT-S-GGGGGGTEETTEEPTTEEEEETTEEHHHHTGGGPEE-TT-EEEEEESSS--

Nearest PDB structures (foldseek):
  2qjl-assembly1_A  TM=9.353E-01  e=9.222E-12  Saccharomyces cerevisiae
  7q5n-assembly2_J  TM=9.203E-01  e=6.479E-11  Thermochaetoides thermophila DSM 1495
  6yuc-assembly1_G  TM=8.989E-01  e=4.552E-10  Thermochaetoides thermophila
  2ax5-assembly1_A  TM=8.682E-01  e=2.996E-09  Saccharomyces cerevisiae
  3dwm-assembly2_B  TM=7.659E-01  e=6.058E-04  Mycobacterium tuberculosis H37Rv

pLDDT: mean 95.29, std 6.37, range [51.0, 98.81]

Sequence (194 aa):
MPNLRLLFSGGSEALFGDKKEHVVNIDGNVTVKDLIRWVVDNLLEDKSRAPLFEDNGTVRPGILVMVNDVDWEITGGLSTALKENDEISFISTLHGGMPNLRLLFSGGSEALFGDKKEHVVNIDGNVTVKDLIRWVVDNLLEDKSRAPLFEDNGTVRPGILVMVNDVDWEITGGLSTALKENDEISFISTLHGG